Protein AF-A0A1M6M2P7-F1 (afdb_monomer)

Secondary structure (DSSP, 8-state):
-PPPTTTTSTTTTTS-TT-GGGG-TTT-S---PPPEEEETTEEEEPPP--TT-EEE-GGG-EEEEETTTEEEETTPPPGGGS----------SSSHHHHHHHHHHHHHH-SPPPTHIIIIIIHHHHHIIIIIGGGS-HHHHHHHHHHHHHHHHHHHHHHHH-GGGGG-HHHHHHHHHHTHHHHHHGGGGGGGS-HHHHHHHHTSS-GGGS-SHHHHHHHHHHHHHHHHHHHHHHHHHHHHSS----

Solvent-accessible surface area (backbone atoms only — not comparable to full-atom values): 13952 Å² total; per-residue (Å²): 138,79,76,49,91,64,41,82,40,87,92,34,73,91,58,59,50,82,49,65,47,81,80,34,79,83,80,50,57,69,81,54,38,59,42,34,30,70,58,90,95,43,54,42,70,53,78,90,70,60,68,72,41,71,51,70,28,53,98,72,43,49,29,27,27,41,92,85,47,36,40,35,42,62,90,38,48,62,48,92,76,58,87,64,68,67,75,93,72,79,62,74,42,54,39,61,53,27,52,50,54,41,51,50,39,32,75,72,61,38,22,69,45,40,43,46,29,48,71,41,53,21,47,49,42,47,43,42,62,74,68,41,41,81,74,33,50,75,66,35,37,52,41,51,53,51,29,38,25,37,43,39,47,48,49,53,49,50,34,63,77,42,32,57,40,55,54,35,49,69,58,32,44,50,53,56,58,62,40,48,59,59,29,44,48,49,94,51,43,61,75,73,44,52,75,66,32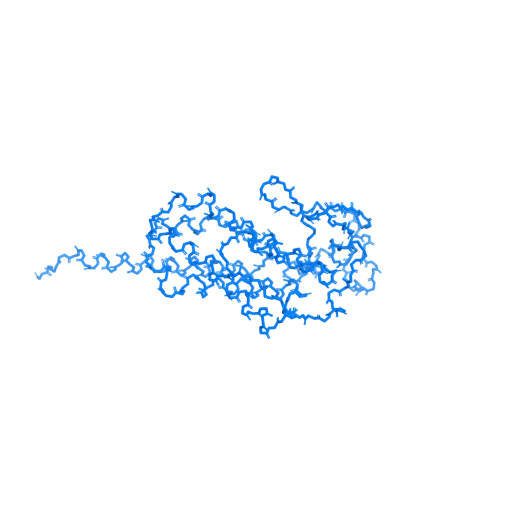,52,50,54,59,70,66,64,63,65,70,78,75,34,84,40,76,64,45,41,50,51,54,51,46,53,53,49,55,54,51,58,45,55,53,53,50,53,52,53,51,57,56,69,71,49,76,87,81,128

Nearest PDB structures (foldseek):
  3qeq-assembly1_D  TM=3.281E-01  e=9.586E+00  Homo sapiens
  2ot4-assembly1_A  TM=2.607E-01  e=9.090E+00  Thioalkalivibrio nitratireducens

Radius of gyration: 21.55 Å; Cα contacts (8 Å, |Δi|>4): 301; chains: 1; bounding box: 55×41×71 Å

Mean predicted aligned error: 11.35 Å

Structure (mmCIF, N/CA/C/O backbone):
data_AF-A0A1M6M2P7-F1
#
_entry.id   AF-A0A1M6M2P7-F1
#
loop_
_atom_site.group_PDB
_atom_site.id
_atom_site.type_symbol
_atom_site.label_atom_id
_atom_site.label_alt_id
_atom_site.label_comp_id
_atom_site.label_asym_id
_atom_site.label_entity_id
_atom_site.label_seq_id
_atom_site.pdbx_PDB_ins_code
_atom_site.Cartn_x
_atom_site.Cartn_y
_atom_site.Cartn_z
_atom_site.occupancy
_atom_site.B_iso_or_equiv
_atom_site.auth_seq_id
_atom_site.auth_comp_id
_atom_site.auth_asym_id
_atom_site.auth_atom_id
_atom_site.pdbx_PDB_model_num
ATOM 1 N N . MET A 1 1 ? 34.694 -13.040 4.508 1.00 40.41 1 MET A N 1
ATOM 2 C CA . MET A 1 1 ? 34.422 -11.681 4.002 1.00 40.41 1 MET A CA 1
ATOM 3 C C . MET A 1 1 ? 35.115 -11.581 2.659 1.00 40.41 1 MET A C 1
ATOM 5 O O . MET A 1 1 ? 36.339 -11.586 2.633 1.00 40.41 1 MET A O 1
ATOM 9 N N . SER A 1 2 ? 34.355 -11.673 1.571 1.00 37.56 2 SER A N 1
ATOM 10 C CA . SER A 1 2 ? 34.850 -11.523 0.198 1.00 37.56 2 SER A CA 1
ATOM 11 C C . SER A 1 2 ? 34.680 -10.074 -0.257 1.00 37.56 2 SER A C 1
ATOM 13 O O . SER A 1 2 ? 33.867 -9.346 0.308 1.00 37.56 2 SER A O 1
ATOM 15 N N . VAL A 1 3 ? 35.477 -9.667 -1.243 1.00 36.06 3 VAL A N 1
ATOM 16 C CA . VAL A 1 3 ? 35.350 -8.374 -1.929 1.00 36.06 3 VAL A CA 1
ATOM 17 C C . VAL A 1 3 ? 34.030 -8.343 -2.701 1.00 36.06 3 VAL A C 1
ATOM 19 O O . VAL A 1 3 ? 33.666 -9.361 -3.292 1.00 36.06 3 VAL A O 1
ATOM 22 N N . ASP A 1 4 ? 33.325 -7.209 -2.669 1.00 43.34 4 ASP A N 1
ATOM 23 C CA . ASP A 1 4 ? 32.124 -6.986 -3.478 1.00 43.34 4 ASP A CA 1
ATOM 24 C C . ASP A 1 4 ? 32.507 -6.973 -4.974 1.00 43.34 4 ASP A C 1
ATOM 26 O O . ASP A 1 4 ? 33.277 -6.101 -5.390 1.00 43.34 4 ASP A O 1
ATOM 30 N N . PRO A 1 5 ? 32.020 -7.926 -5.793 1.00 43.03 5 PRO A N 1
ATOM 31 C CA . PRO A 1 5 ? 32.328 -7.978 -7.221 1.00 43.03 5 PRO A CA 1
ATOM 32 C C . PRO A 1 5 ? 31.788 -6.772 -8.013 1.00 43.03 5 PRO A C 1
ATOM 34 O O . PRO A 1 5 ? 32.169 -6.604 -9.169 1.00 43.03 5 PRO A O 1
ATOM 37 N N . LEU A 1 6 ? 30.946 -5.921 -7.411 1.00 44.81 6 LEU A N 1
ATOM 38 C CA . LEU A 1 6 ? 30.417 -4.693 -8.013 1.00 44.81 6 LEU A CA 1
ATOM 39 C C . LEU A 1 6 ? 31.223 -3.429 -7.665 1.00 44.81 6 LEU A C 1
ATOM 41 O O . LEU A 1 6 ? 30.862 -2.342 -8.114 1.00 44.81 6 LEU A O 1
ATOM 45 N N . ALA A 1 7 ? 32.333 -3.546 -6.927 1.00 47.59 7 ALA A N 1
ATOM 46 C CA . ALA A 1 7 ? 33.142 -2.399 -6.499 1.00 47.59 7 ALA A CA 1
ATOM 47 C C . ALA A 1 7 ? 33.754 -1.572 -7.652 1.00 47.59 7 ALA A C 1
ATOM 49 O O . ALA A 1 7 ? 34.109 -0.409 -7.457 1.00 47.59 7 ALA A O 1
ATOM 50 N N . ASP A 1 8 ? 33.856 -2.152 -8.852 1.00 45.47 8 ASP A N 1
ATOM 51 C CA . ASP A 1 8 ? 34.526 -1.540 -10.005 1.00 45.47 8 ASP A CA 1
ATOM 52 C C . ASP A 1 8 ? 33.556 -0.913 -11.031 1.00 45.47 8 ASP A C 1
ATOM 54 O O . ASP A 1 8 ? 33.982 -0.452 -12.094 1.00 45.47 8 ASP A O 1
ATOM 58 N N . ILE A 1 9 ? 32.245 -0.862 -10.752 1.00 46.97 9 ILE A N 1
ATOM 59 C CA . ILE A 1 9 ? 31.281 -0.274 -11.697 1.00 46.97 9 ILE A CA 1
ATOM 60 C C . ILE A 1 9 ? 31.373 1.266 -11.711 1.00 46.97 9 ILE A C 1
ATOM 62 O O . ILE A 1 9 ? 31.632 1.881 -10.675 1.00 46.97 9 ILE A O 1
ATOM 66 N N . PRO A 1 10 ? 31.088 1.947 -12.843 1.00 47.25 10 PRO A N 1
ATOM 67 C CA . PRO A 1 10 ? 31.265 3.401 -12.975 1.00 47.25 10 PRO A CA 1
ATOM 68 C C . PRO A 1 10 ? 30.522 4.251 -11.934 1.00 47.25 10 PRO A C 1
ATOM 70 O O . PRO A 1 10 ? 30.948 5.361 -11.625 1.00 47.25 10 PRO A O 1
ATOM 73 N N . LYS A 1 11 ? 29.422 3.728 -11.373 1.00 47.03 11 LYS A N 1
ATOM 74 C CA . LYS A 1 11 ? 28.641 4.376 -10.308 1.00 47.03 11 LYS A CA 1
ATOM 75 C C . LYS A 1 11 ? 29.242 4.211 -8.901 1.00 47.03 11 LYS A C 1
ATOM 77 O O . LYS A 1 11 ? 28.770 4.870 -7.982 1.00 47.03 11 LYS A O 1
ATOM 82 N N . GLN A 1 12 ? 30.265 3.370 -8.729 1.00 45.91 12 GLN A N 1
ATOM 83 C CA . GLN A 1 12 ? 30.944 3.105 -7.454 1.00 45.91 12 GLN A CA 1
ATOM 84 C C . GLN A 1 12 ? 32.389 3.628 -7.384 1.00 45.91 12 GLN A C 1
ATOM 86 O O . GLN A 1 12 ? 33.043 3.502 -6.347 1.00 45.91 12 GLN A O 1
ATOM 91 N N . ILE A 1 13 ? 32.876 4.296 -8.435 1.00 48.84 13 ILE A N 1
ATOM 92 C CA . ILE A 1 13 ? 34.205 4.918 -8.443 1.00 48.84 13 ILE A CA 1
ATOM 93 C C . ILE A 1 13 ? 34.305 5.933 -7.289 1.00 48.84 13 ILE A C 1
ATOM 95 O O . ILE A 1 13 ? 33.641 6.968 -7.297 1.00 48.84 13 ILE A O 1
ATOM 99 N N . GLY A 1 14 ? 35.151 5.632 -6.298 1.00 52.09 14 GLY A N 1
ATOM 100 C CA . GLY A 1 14 ? 35.369 6.460 -5.102 1.00 52.09 14 GLY A CA 1
ATOM 101 C C . GLY A 1 14 ? 34.850 5.867 -3.785 1.00 52.09 14 GLY A C 1
ATOM 102 O O . GLY A 1 14 ? 35.106 6.447 -2.730 1.00 52.09 14 GLY A O 1
ATOM 103 N N . TYR A 1 15 ? 34.179 4.712 -3.819 1.00 51.44 15 TYR A N 1
ATOM 104 C CA . TYR A 1 15 ? 33.726 3.985 -2.630 1.00 51.44 15 TYR A CA 1
ATOM 105 C C . TYR A 1 15 ? 34.621 2.774 -2.331 1.00 51.44 15 TYR A C 1
ATOM 107 O O . TYR A 1 15 ? 35.340 2.274 -3.192 1.00 51.44 15 TYR A O 1
ATOM 115 N N . SER A 1 16 ? 34.650 2.335 -1.068 1.00 49.44 16 SER A N 1
ATOM 116 C CA . SER A 1 16 ? 35.486 1.196 -0.673 1.00 49.44 16 SER A CA 1
ATOM 117 C C . SER A 1 16 ? 34.861 -0.115 -1.171 1.00 49.44 16 SER A C 1
ATOM 119 O O . SER A 1 16 ? 33.660 -0.296 -0.975 1.00 49.44 16 SER A O 1
ATOM 121 N N . PRO A 1 17 ? 35.651 -1.085 -1.667 1.00 45.00 17 PRO A N 1
ATOM 122 C CA . PRO A 1 17 ? 35.172 -2.434 -2.010 1.00 45.00 17 PRO A CA 1
ATOM 123 C C . PRO A 1 17 ? 34.644 -3.244 -0.808 1.00 45.00 17 PRO A C 1
ATOM 125 O O . PRO A 1 17 ? 34.182 -4.372 -0.961 1.00 45.00 17 PRO A O 1
ATOM 128 N N . TYR A 1 18 ? 34.742 -2.678 0.399 1.00 42.62 18 TYR A N 1
ATOM 129 C CA . TYR A 1 18 ? 34.182 -3.207 1.641 1.00 42.62 18 TYR A CA 1
ATOM 130 C C . TYR A 1 18 ? 33.078 -2.306 2.222 1.00 42.62 18 TYR A C 1
ATOM 132 O O . TYR A 1 18 ? 32.645 -2.519 3.355 1.00 42.62 18 TYR A O 1
ATOM 140 N N . SER A 1 19 ? 32.644 -1.269 1.494 1.00 43.28 19 SER A N 1
ATOM 141 C CA . SER A 1 19 ? 31.562 -0.391 1.940 1.00 43.28 19 SER A CA 1
ATOM 142 C C . SER A 1 19 ? 30.205 -1.003 1.609 1.00 43.28 19 SER A C 1
ATOM 144 O O . SER A 1 19 ? 29.816 -1.099 0.454 1.00 43.28 19 SER A O 1
ATOM 146 N N . ALA A 1 20 ? 29.457 -1.386 2.641 1.00 41.72 20 ALA A N 1
ATOM 147 C CA . ALA A 1 20 ? 28.042 -1.688 2.484 1.00 41.72 20 ALA A CA 1
ATOM 148 C C . ALA A 1 20 ? 27.268 -0.369 2.315 1.00 41.72 20 ALA A C 1
ATOM 150 O O . ALA A 1 20 ? 27.458 0.570 3.097 1.00 41.72 20 ALA A O 1
ATOM 151 N N . PHE A 1 21 ? 26.399 -0.292 1.303 1.00 43.84 21 PHE A N 1
ATOM 152 C CA . PHE A 1 21 ? 25.466 0.827 1.091 1.00 43.84 21 PHE A CA 1
ATOM 153 C C . PHE A 1 21 ? 26.133 2.216 1.038 1.00 43.84 21 PHE A C 1
ATOM 155 O O . PHE A 1 21 ? 25.569 3.191 1.540 1.00 43.84 21 PHE A O 1
ATOM 162 N N . ALA A 1 22 ? 27.367 2.312 0.521 1.00 44.97 22 ALA A N 1
ATOM 163 C CA . ALA A 1 22 ? 28.145 3.558 0.481 1.00 44.97 22 ALA A CA 1
ATOM 164 C C . ALA A 1 22 ? 28.216 4.296 1.844 1.00 44.97 22 ALA A C 1
ATOM 166 O O . ALA A 1 22 ? 28.210 5.527 1.902 1.00 44.97 22 ALA A O 1
ATOM 167 N N . ASN A 1 23 ? 28.262 3.546 2.956 1.00 37.50 23 ASN A N 1
ATOM 168 C CA . ASN A 1 23 ? 28.226 4.051 4.339 1.00 37.50 23 ASN A CA 1
ATOM 169 C C . ASN A 1 23 ? 26.961 4.854 4.717 1.00 37.50 23 ASN A C 1
ATOM 171 O O . ASN A 1 23 ? 26.955 5.540 5.742 1.00 37.50 23 ASN A O 1
ATOM 175 N N . ASN A 1 24 ? 25.877 4.764 3.941 1.00 39.06 24 ASN A N 1
ATOM 176 C CA . ASN A 1 24 ? 24.592 5.382 4.264 1.00 39.06 24 ASN A CA 1
ATOM 177 C C . ASN A 1 24 ? 23.426 4.395 4.050 1.00 39.06 24 ASN A C 1
ATOM 179 O O . ASN A 1 24 ? 22.674 4.513 3.078 1.00 39.06 24 ASN A O 1
ATOM 183 N N . PRO A 1 25 ? 23.209 3.469 5.003 1.00 38.38 25 PRO A N 1
ATOM 184 C CA . PRO A 1 25 ? 22.121 2.486 4.965 1.00 38.38 25 PRO A CA 1
ATOM 185 C C . PRO A 1 25 ? 20.732 3.109 5.220 1.00 38.38 25 PRO A C 1
ATOM 187 O O . PRO A 1 25 ? 19.791 2.403 5.559 1.00 38.38 25 PRO A O 1
ATOM 190 N N . ILE A 1 26 ? 20.611 4.440 5.139 1.00 36.44 26 ILE A N 1
ATOM 191 C CA . ILE A 1 26 ? 19.391 5.214 5.400 1.00 36.44 26 ILE A CA 1
ATOM 192 C C . ILE A 1 26 ? 18.864 5.866 4.109 1.00 36.44 26 ILE A C 1
ATOM 194 O O . ILE A 1 26 ? 17.654 6.033 3.982 1.00 36.44 26 ILE A O 1
ATOM 198 N N . MET A 1 27 ? 19.742 6.222 3.157 1.00 31.22 27 MET A N 1
ATOM 199 C CA . MET A 1 27 ? 19.353 6.752 1.834 1.00 31.22 27 MET A CA 1
ATOM 200 C C . MET A 1 27 ? 19.641 5.806 0.666 1.00 31.22 27 MET A C 1
ATOM 202 O O . MET A 1 27 ? 19.006 5.946 -0.370 1.00 31.22 27 MET A O 1
ATOM 206 N N . TYR A 1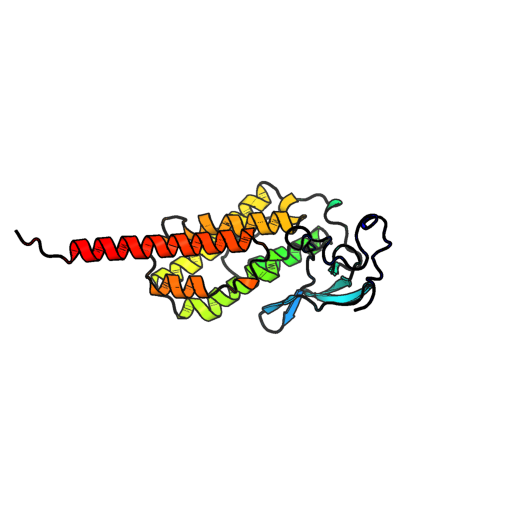 28 ? 20.573 4.862 0.824 1.00 36.44 28 TYR A N 1
ATOM 207 C CA . TYR A 1 28 ? 20.905 3.860 -0.196 1.00 36.44 28 TYR A CA 1
ATOM 208 C C . TYR A 1 28 ? 20.428 2.460 0.202 1.00 36.44 28 TYR A C 1
ATOM 210 O O . TYR A 1 28 ? 21.046 1.460 -0.160 1.00 36.44 28 TYR A O 1
ATOM 218 N N . VAL A 1 29 ? 19.332 2.386 0.965 1.00 38.41 29 VAL A N 1
ATOM 219 C CA . VAL A 1 29 ? 18.448 1.224 0.843 1.00 38.41 29 VAL A CA 1
ATOM 220 C C . VAL A 1 29 ? 17.867 1.367 -0.553 1.00 38.41 29 VAL A C 1
ATOM 222 O O . VAL A 1 29 ? 17.074 2.275 -0.794 1.00 38.41 29 VAL A O 1
ATOM 225 N N . ASP A 1 30 ? 18.417 0.587 -1.476 1.00 37.72 30 ASP A N 1
ATOM 226 C CA . ASP A 1 30 ? 17.947 0.440 -2.849 1.00 37.72 30 ASP A CA 1
ATOM 227 C C . ASP A 1 30 ? 16.406 0.506 -2.876 1.00 37.72 30 ASP A C 1
ATOM 229 O O . ASP A 1 30 ? 15.779 -0.172 -2.059 1.00 37.72 30 ASP A O 1
ATOM 233 N N . PRO A 1 31 ? 15.771 1.349 -3.715 1.00 41.62 31 PRO A N 1
ATOM 234 C CA . PRO A 1 31 ? 14.343 1.268 -3.999 1.00 41.62 31 PRO A CA 1
ATOM 235 C C . PRO A 1 31 ? 14.085 -0.027 -4.783 1.00 41.62 31 PRO A C 1
ATOM 237 O O . PRO A 1 31 ? 13.758 -0.009 -5.977 1.00 41.62 31 PRO A O 1
ATOM 240 N N . ASP A 1 32 ? 14.264 -1.159 -4.107 1.00 52.12 32 ASP A N 1
ATOM 241 C CA . ASP A 1 32 ? 14.188 -2.511 -4.628 1.00 52.12 32 ASP A CA 1
ATOM 242 C C . ASP A 1 32 ? 12.726 -2.865 -4.838 1.00 52.12 32 ASP A C 1
ATOM 244 O O . ASP A 1 32 ? 12.203 -3.759 -4.191 1.00 52.12 32 ASP A O 1
ATOM 248 N N . GLY A 1 33 ? 12.035 -2.141 -5.719 1.00 59.31 33 GLY A N 1
ATOM 249 C CA . GLY A 1 33 ? 10.686 -2.513 -6.097 1.00 59.31 33 GLY A CA 1
ATOM 250 C C . GLY A 1 33 ? 10.646 -3.999 -6.441 1.00 59.31 33 GLY A C 1
ATOM 251 O O . GLY A 1 33 ? 11.495 -4.540 -7.165 1.00 59.31 33 GLY A O 1
ATOM 252 N N . ARG A 1 34 ? 9.693 -4.667 -5.818 1.00 79.62 34 ARG A N 1
ATOM 253 C CA . ARG A 1 34 ? 9.720 -6.102 -5.617 1.00 79.62 34 ARG A CA 1
ATOM 254 C C . ARG A 1 34 ? 8.820 -6.758 -6.638 1.00 79.62 34 ARG A C 1
ATOM 256 O O . ARG A 1 34 ? 7.718 -6.300 -6.936 1.00 79.62 34 ARG A O 1
ATOM 263 N N . CYS A 1 35 ? 9.273 -7.903 -7.118 1.00 88.31 35 CYS A N 1
ATOM 264 C CA . CYS A 1 35 ? 8.345 -8.920 -7.568 1.00 88.31 35 CYS A CA 1
ATOM 265 C C . CYS A 1 35 ? 7.562 -9.392 -6.336 1.00 88.31 35 CYS A C 1
ATOM 267 O O . CYS A 1 35 ? 8.141 -9.559 -5.261 1.00 88.31 35 CYS A O 1
ATOM 269 N N . PHE A 1 36 ? 6.259 -9.600 -6.482 1.00 91.56 36 PHE A N 1
ATOM 270 C CA . PHE A 1 36 ? 5.425 -10.233 -5.463 1.00 91.56 36 PHE A CA 1
ATOM 271 C C . PHE A 1 36 ? 4.925 -11.564 -5.995 1.00 91.56 36 PHE A C 1
ATOM 273 O O . PHE A 1 36 ? 4.716 -11.691 -7.190 1.00 91.56 36 PHE A O 1
ATOM 280 N N . GLN A 1 37 ? 4.693 -12.535 -5.123 1.00 92.44 37 GLN A N 1
ATOM 281 C CA . GLN A 1 37 ? 4.087 -13.824 -5.444 1.00 92.44 37 GLN A CA 1
ATOM 282 C C . GLN A 1 37 ? 2.938 -14.101 -4.477 1.00 92.44 37 GLN A C 1
ATOM 284 O O . GLN A 1 37 ? 2.983 -13.699 -3.312 1.00 92.44 37 GLN A O 1
ATOM 289 N N . LYS A 1 38 ? 1.894 -14.777 -4.961 1.00 92.06 38 LYS A N 1
ATOM 290 C CA . LYS A 1 38 ? 0.736 -15.129 -4.135 1.00 92.06 38 LYS A CA 1
ATOM 291 C C . LYS A 1 38 ? 1.021 -16.415 -3.363 1.00 92.06 38 LYS A C 1
ATOM 293 O O . LYS A 1 38 ? 1.268 -17.456 -3.968 1.00 92.06 38 LYS A O 1
ATOM 298 N N . VAL A 1 39 ? 0.956 -16.350 -2.037 1.00 87.31 39 VAL A N 1
ATOM 299 C CA . VAL A 1 39 ? 1.120 -17.493 -1.131 1.00 87.31 39 VAL A CA 1
ATOM 300 C C . VAL A 1 39 ? -0.116 -17.565 -0.239 1.00 87.31 39 VAL A C 1
ATOM 302 O O . VAL A 1 39 ? -0.281 -16.786 0.695 1.00 87.31 39 VAL A O 1
ATOM 305 N N . GLY A 1 40 ? -1.022 -18.493 -0.555 1.00 86.12 40 GLY A N 1
ATOM 306 C CA . GLY A 1 40 ? -2.337 -18.544 0.086 1.00 86.12 40 GLY A CA 1
ATOM 307 C C . GLY A 1 40 ? -3.180 -17.312 -0.261 1.00 86.12 40 GLY A C 1
ATOM 308 O O . GLY A 1 40 ? -3.426 -17.042 -1.437 1.00 86.12 40 GLY A O 1
ATOM 309 N N . GLU A 1 41 ? -3.624 -16.580 0.762 1.00 80.69 41 GLU A N 1
ATOM 310 C CA . GLU A 1 41 ? -4.392 -15.331 0.618 1.00 80.69 41 GLU A CA 1
ATOM 311 C C . GLU A 1 41 ? -3.509 -14.070 0.626 1.00 80.69 41 GLU A C 1
ATOM 313 O O . GLU A 1 41 ? -4.013 -12.966 0.431 1.00 80.69 41 GLU A O 1
ATOM 318 N N . GLU A 1 42 ? -2.197 -14.211 0.824 1.00 84.56 42 GLU A N 1
ATOM 319 C CA . GLU A 1 42 ? -1.268 -13.087 0.939 1.00 84.56 42 GLU A CA 1
ATOM 320 C C . GLU A 1 42 ? -0.357 -12.956 -0.283 1.00 84.56 42 GLU A C 1
ATOM 322 O O . GLU A 1 42 ? -0.094 -13.921 -1.007 1.00 84.56 42 GLU A O 1
ATOM 327 N N . TYR A 1 43 ? 0.168 -11.747 -0.483 1.00 90.88 43 TYR A N 1
ATOM 328 C CA . TYR A 1 43 ? 1.268 -11.495 -1.405 1.00 90.88 43 TYR A CA 1
ATOM 329 C C . TYR A 1 43 ? 2.542 -11.272 -0.609 1.00 90.88 43 TYR A C 1
ATOM 331 O O . TYR A 1 43 ? 2.609 -10.385 0.243 1.00 90.88 43 TYR A O 1
ATOM 339 N N . VAL A 1 44 ? 3.561 -12.061 -0.919 1.00 88.06 44 VAL A N 1
ATOM 340 C CA . VAL A 1 44 ? 4.892 -11.928 -0.330 1.00 88.06 44 VAL A CA 1
ATOM 341 C C . VAL A 1 44 ? 5.881 -11.519 -1.414 1.00 88.06 44 VAL A C 1
ATOM 343 O O . VAL A 1 44 ? 5.691 -11.891 -2.574 1.00 88.06 44 VAL A O 1
ATOM 346 N N . PRO A 1 45 ? 6.934 -10.758 -1.084 1.00 88.44 45 PRO A N 1
ATOM 347 C CA . PRO A 1 45 ? 8.020 -10.521 -2.020 1.00 88.44 45 PRO A CA 1
ATOM 348 C C . PRO A 1 45 ? 8.595 -11.824 -2.582 1.00 88.44 45 PRO A C 1
ATOM 350 O O . PRO A 1 45 ? 8.696 -12.826 -1.872 1.00 88.44 45 PRO A O 1
ATOM 353 N N . CYS A 1 46 ? 8.990 -11.799 -3.849 1.00 86.69 46 CYS A N 1
ATOM 354 C CA . CYS A 1 46 ? 9.799 -12.846 -4.455 1.00 86.69 46 CYS A CA 1
ATOM 355 C C . CYS A 1 46 ? 11.174 -12.881 -3.775 1.00 86.69 46 CYS A C 1
ATOM 357 O O . CYS A 1 46 ? 11.679 -11.852 -3.311 1.00 86.69 46 CYS A O 1
ATOM 359 N N . ASP A 1 47 ? 11.771 -14.069 -3.710 1.00 84.62 47 ASP A N 1
ATOM 360 C CA . ASP A 1 47 ? 13.057 -14.260 -3.047 1.00 84.62 47 ASP A CA 1
ATOM 361 C C . ASP A 1 47 ? 14.166 -13.441 -3.719 1.00 84.62 47 ASP A C 1
ATOM 363 O O . ASP A 1 47 ? 14.106 -13.094 -4.903 1.00 84.62 47 ASP A O 1
ATOM 367 N N . GLN A 1 48 ? 15.203 -13.128 -2.944 1.00 81.25 48 GLN A N 1
ATOM 368 C CA . GLN A 1 48 ? 16.436 -12.585 -3.502 1.00 81.25 48 GLN A CA 1
ATOM 369 C C . GLN A 1 48 ? 17.059 -13.631 -4.429 1.00 81.25 48 GLN A C 1
ATOM 371 O O . GLN A 1 48 ? 17.095 -14.817 -4.100 1.00 81.25 48 GLN A O 1
ATOM 376 N N . ALA A 1 49 ? 17.554 -13.186 -5.577 1.00 83.12 49 ALA A N 1
ATOM 377 C CA . ALA A 1 49 ? 18.136 -14.057 -6.582 1.00 83.12 49 ALA A CA 1
ATOM 378 C C . ALA A 1 49 ? 19.362 -13.400 -7.217 1.00 83.12 49 ALA A C 1
ATOM 380 O O . ALA A 1 49 ? 19.559 -12.188 -7.108 1.00 83.12 49 ALA A O 1
ATOM 381 N N . ASP A 1 50 ? 20.176 -14.203 -7.897 1.00 86.88 50 ASP A N 1
ATOM 382 C CA . ASP A 1 50 ? 21.291 -13.685 -8.681 1.00 86.88 50 ASP A CA 1
ATOM 383 C C . ASP A 1 50 ? 20.765 -12.868 -9.868 1.00 86.88 50 ASP A C 1
ATOM 385 O O . ASP A 1 50 ? 19.710 -13.168 -10.436 1.00 86.88 50 ASP A O 1
ATOM 389 N N . VAL A 1 51 ? 21.517 -11.849 -10.275 1.00 87.00 51 VAL A N 1
ATOM 390 C CA . VAL A 1 51 ? 21.219 -11.039 -11.464 1.00 87.00 51 VAL A CA 1
ATOM 391 C C . VAL A 1 51 ? 20.995 -11.938 -12.683 1.00 87.00 51 VAL A C 1
ATOM 393 O O . VAL A 1 51 ? 21.751 -12.874 -12.934 1.00 87.00 51 VAL A O 1
ATOM 396 N N . GLY A 1 52 ? 19.953 -11.639 -13.456 1.00 87.38 52 GLY A N 1
ATOM 397 C CA . GLY A 1 52 ? 19.537 -12.419 -14.621 1.00 87.38 52 GLY A CA 1
ATOM 398 C C . GLY A 1 52 ? 18.632 -13.606 -14.288 1.00 87.38 52 GLY A C 1
ATOM 399 O O . GLY A 1 52 ? 18.057 -14.190 -15.205 1.00 87.38 52 GLY A O 1
ATOM 400 N N . SER A 1 53 ? 18.448 -13.939 -13.005 1.00 92.06 53 SER A N 1
ATOM 401 C CA . SER A 1 53 ? 17.448 -14.926 -12.589 1.00 92.06 53 SER A CA 1
ATOM 402 C C . SER A 1 53 ? 16.049 -14.466 -12.975 1.00 92.06 53 SER A C 1
ATOM 404 O O . SER A 1 53 ? 15.731 -13.278 -12.886 1.00 92.06 53 SER A O 1
ATOM 406 N N . THR A 1 54 ? 15.204 -15.416 -13.366 1.00 94.44 54 THR A N 1
ATOM 407 C CA . THR A 1 54 ? 13.806 -15.169 -13.722 1.00 94.44 54 THR A CA 1
ATOM 408 C C . THR A 1 54 ? 12.855 -15.853 -12.755 1.00 94.44 54 THR A C 1
ATOM 410 O O . THR A 1 54 ? 13.146 -16.947 -12.272 1.00 94.44 54 THR A O 1
ATOM 413 N N . THR A 1 55 ? 11.697 -15.249 -12.520 1.00 93.94 55 THR A N 1
ATOM 414 C CA . THR A 1 55 ? 10.602 -15.854 -11.755 1.00 93.94 55 THR A CA 1
ATOM 415 C C . THR A 1 55 ? 9.254 -15.412 -12.314 1.00 93.94 55 THR A C 1
ATOM 417 O O . THR A 1 55 ? 9.182 -14.420 -13.036 1.00 93.94 55 THR A O 1
ATOM 420 N N . THR A 1 56 ? 8.186 -16.118 -11.957 1.00 94.75 56 THR A N 1
ATOM 421 C CA . THR A 1 56 ? 6.814 -15.709 -12.266 1.00 94.75 56 THR A CA 1
ATOM 422 C C . THR A 1 56 ? 6.189 -15.118 -11.007 1.00 94.75 56 THR A C 1
ATOM 424 O O . THR A 1 56 ? 6.075 -15.787 -9.980 1.00 94.75 56 THR A O 1
ATOM 427 N N . GLY A 1 57 ? 5.816 -13.845 -11.083 1.00 91.81 57 GLY A N 1
ATOM 428 C CA . GLY A 1 57 ? 5.223 -13.095 -9.985 1.00 91.81 57 GLY A CA 1
ATOM 429 C C . GLY A 1 57 ? 3.696 -13.164 -9.956 1.00 91.81 57 GLY A C 1
ATOM 430 O O . GLY A 1 57 ? 3.043 -14.008 -10.577 1.00 91.81 57 GLY A O 1
ATOM 431 N N . ALA A 1 58 ? 3.112 -12.234 -9.210 1.00 92.19 58 ALA A N 1
ATOM 432 C CA . ALA A 1 58 ? 1.686 -12.035 -9.073 1.00 92.19 58 ALA A CA 1
ATOM 433 C C . ALA A 1 58 ? 1.067 -11.800 -10.452 1.00 92.19 58 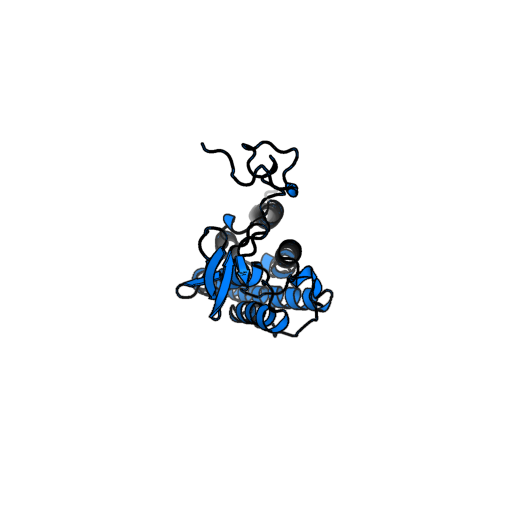ALA A C 1
ATOM 435 O O . ALA A 1 58 ? 1.688 -11.215 -11.340 1.00 92.19 58 ALA A O 1
ATOM 436 N N . PHE A 1 59 ? -0.160 -12.291 -10.622 1.00 93.12 59 PHE A N 1
ATOM 437 C CA . PHE A 1 59 ? -0.907 -12.212 -11.882 1.00 93.12 59 PHE A CA 1
ATOM 438 C C . PHE A 1 59 ? -0.231 -12.914 -13.077 1.00 93.12 59 PHE A C 1
ATOM 440 O O . PHE A 1 59 ? -0.687 -12.779 -14.205 1.00 93.12 59 PHE A O 1
ATOM 447 N N . GLY A 1 60 ? 0.800 -13.736 -12.836 1.00 91.81 60 GLY A N 1
ATOM 448 C CA . GLY A 1 60 ? 1.436 -14.554 -13.870 1.00 91.81 60 GLY A CA 1
ATOM 449 C C . GLY A 1 60 ? 2.435 -13.804 -14.750 1.00 91.81 60 GLY A C 1
ATOM 450 O O . GLY A 1 60 ? 2.830 -14.335 -15.783 1.00 91.81 60 GLY A O 1
ATOM 451 N N . HIS A 1 61 ? 2.845 -12.593 -14.367 1.00 92.56 61 HIS A N 1
ATOM 452 C CA . HIS A 1 61 ? 3.877 -11.857 -15.095 1.00 92.56 61 HIS A CA 1
ATOM 453 C C . HIS A 1 61 ? 5.267 -12.413 -14.797 1.00 92.56 61 HIS A C 1
ATOM 455 O O . HIS A 1 61 ? 5.566 -12.763 -13.655 1.00 92.56 61 HIS A O 1
ATOM 461 N N . ASP A 1 62 ? 6.128 -12.439 -15.809 1.00 94.75 62 ASP A N 1
ATOM 462 C CA . ASP A 1 62 ? 7.524 -12.830 -15.653 1.00 94.75 62 ASP A CA 1
ATOM 463 C C . ASP A 1 62 ? 8.371 -11.643 -15.189 1.00 94.75 62 ASP A C 1
ATOM 465 O O . ASP A 1 62 ? 8.178 -10.503 -15.619 1.00 94.75 62 ASP A O 1
ATOM 469 N N . TRP A 1 63 ? 9.316 -11.924 -14.299 1.00 93.75 63 TRP A N 1
ATOM 470 C CA . TRP A 1 63 ? 10.229 -10.955 -13.714 1.00 93.75 63 TRP A CA 1
ATOM 471 C C . TRP A 1 63 ? 11.670 -11.413 -13.884 1.00 93.75 63 TRP A C 1
ATOM 473 O O . TRP A 1 63 ? 11.965 -12.604 -13.815 1.00 93.75 63 TRP A O 1
ATOM 483 N N . THR A 1 64 ? 12.583 -10.461 -14.049 1.00 92.38 64 THR A N 1
ATOM 484 C CA . THR A 1 64 ? 14.028 -10.684 -14.121 1.00 92.38 64 THR A CA 1
ATOM 485 C C . THR A 1 64 ? 14.742 -9.823 -13.087 1.00 92.38 64 THR A C 1
ATOM 487 O O . THR A 1 64 ? 14.487 -8.622 -12.978 1.00 92.38 64 THR A O 1
ATOM 490 N N . MET A 1 65 ? 15.643 -10.435 -12.321 1.00 87.50 65 MET A N 1
ATOM 491 C CA . MET A 1 65 ? 16.469 -9.732 -11.346 1.00 87.50 65 MET A CA 1
ATOM 492 C C . MET A 1 65 ? 17.517 -8.885 -12.077 1.00 87.50 65 MET A C 1
ATOM 494 O O . MET A 1 65 ? 18.323 -9.411 -12.845 1.00 87.50 65 MET A O 1
ATOM 498 N N . SER A 1 66 ? 17.503 -7.572 -11.857 1.00 82.75 66 SER A N 1
ATOM 499 C CA . SER A 1 66 ? 18.433 -6.619 -12.473 1.00 82.75 66 SER A CA 1
ATOM 500 C C . SER A 1 66 ? 19.542 -6.200 -11.506 1.00 82.75 66 SER A C 1
ATOM 502 O O . SER A 1 66 ? 19.343 -6.195 -10.294 1.00 82.75 66 SER A O 1
ATOM 504 N N . GLU A 1 67 ? 20.700 -5.805 -12.044 1.00 73.25 67 GLU A N 1
ATOM 505 C CA . GLU A 1 67 ? 21.853 -5.352 -11.242 1.00 73.25 67 GLU A CA 1
ATOM 506 C C . GLU A 1 67 ? 21.574 -4.076 -10.447 1.00 73.25 67 GLU A C 1
ATOM 508 O O . GLU A 1 67 ? 22.163 -3.867 -9.392 1.00 73.25 67 GLU A O 1
ATOM 513 N N . SER A 1 68 ? 20.728 -3.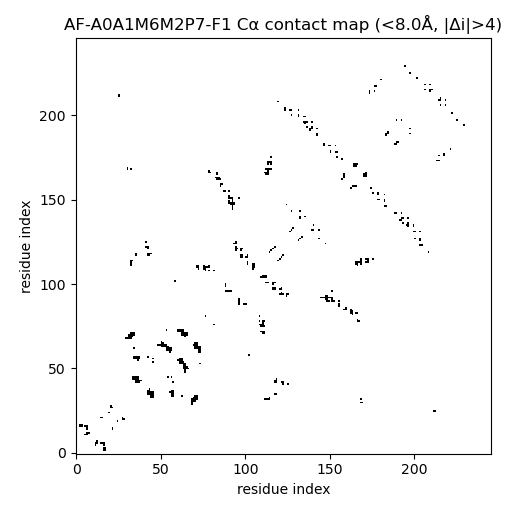190 -10.978 1.00 66.88 68 SER A N 1
ATOM 514 C CA . SER A 1 68 ? 20.629 -1.814 -10.491 1.00 66.88 68 SER A CA 1
ATOM 515 C C . SER A 1 68 ? 19.352 -1.488 -9.736 1.00 66.88 68 SER A C 1
ATOM 517 O O . SER A 1 68 ? 19.349 -0.495 -9.024 1.00 66.88 68 SER A O 1
ATOM 519 N N . ASN A 1 69 ? 18.276 -2.249 -9.950 1.00 67.94 69 ASN A N 1
ATOM 520 C CA . ASN A 1 69 ? 16.946 -1.894 -9.458 1.00 67.94 69 ASN A CA 1
ATOM 521 C C . ASN A 1 69 ? 16.185 -3.117 -8.913 1.00 67.94 69 ASN A C 1
ATOM 523 O O . ASN A 1 69 ? 14.958 -3.090 -8.886 1.00 67.94 69 ASN A O 1
ATOM 527 N N . GLY A 1 70 ? 16.852 -4.224 -8.568 1.00 82.88 70 GLY A N 1
ATOM 528 C CA . GLY A 1 70 ? 16.182 -5.455 -8.130 1.00 82.88 70 GLY A CA 1
ATOM 529 C C . GLY A 1 70 ? 15.289 -6.078 -9.212 1.00 82.88 70 GLY A C 1
ATOM 530 O O . GLY A 1 70 ? 15.616 -6.031 -10.402 1.00 82.88 70 GLY A O 1
ATOM 531 N N . TRP A 1 71 ? 14.158 -6.665 -8.817 1.00 86.44 71 TRP A N 1
ATOM 532 C CA . TRP A 1 71 ? 13.219 -7.318 -9.734 1.00 86.44 71 TRP A CA 1
ATOM 533 C C . TRP A 1 71 ? 12.537 -6.314 -10.678 1.00 86.44 71 TRP A C 1
ATOM 535 O O . TRP A 1 71 ? 11.962 -5.318 -10.241 1.00 86.44 71 TRP A O 1
ATOM 545 N N . GLN A 1 72 ? 12.565 -6.608 -11.978 1.00 89.19 72 GLN A N 1
ATOM 546 C CA . GLN A 1 72 ? 11.870 -5.868 -13.038 1.00 89.19 72 GLN A CA 1
ATOM 547 C C . GLN A 1 72 ? 10.989 -6.819 -13.844 1.00 89.19 72 GLN A C 1
ATOM 549 O O . GLN A 1 72 ? 11.304 -8.003 -13.920 1.00 89.19 72 GLN A O 1
ATOM 554 N N . LEU A 1 73 ? 9.926 -6.325 -14.480 1.00 91.81 73 LEU A N 1
ATOM 555 C CA . LEU A 1 73 ? 9.172 -7.136 -15.440 1.00 91.81 73 LEU A CA 1
ATOM 556 C C . LEU A 1 73 ? 10.089 -7.580 -16.586 1.00 91.81 73 LEU A C 1
ATOM 558 O O . LEU A 1 73 ? 10.855 -6.781 -17.133 1.00 91.81 73 LEU A O 1
ATOM 562 N N . THR A 1 74 ? 10.015 -8.851 -16.969 1.00 87.94 74 THR A N 1
ATOM 563 C CA . THR A 1 74 ? 10.756 -9.382 -18.113 1.00 87.94 74 THR A CA 1
ATOM 564 C C . THR A 1 74 ? 10.222 -8.728 -19.388 1.00 87.94 74 THR A C 1
ATOM 566 O O . THR A 1 74 ? 9.069 -8.925 -19.761 1.00 87.94 74 THR A O 1
ATOM 569 N N . ASN A 1 75 ? 11.070 -7.947 -20.066 1.00 85.81 75 ASN A N 1
ATOM 570 C CA . ASN A 1 75 ? 10.699 -7.045 -21.173 1.00 85.81 75 ASN A CA 1
ATOM 571 C C . ASN A 1 75 ? 9.826 -5.844 -20.761 1.00 85.81 75 ASN A C 1
ATOM 573 O O . ASN A 1 75 ? 9.129 -5.272 -21.602 1.00 85.81 75 ASN A O 1
ATOM 577 N N . GLY A 1 76 ? 9.856 -5.460 -19.485 1.00 83.38 76 GLY A N 1
ATOM 578 C CA . GLY A 1 76 ? 9.215 -4.243 -19.009 1.00 83.38 76 GLY A CA 1
ATOM 579 C C . GLY A 1 76 ? 9.888 -2.976 -19.540 1.00 83.38 76 GLY A C 1
ATOM 580 O O . GLY A 1 76 ? 11.088 -2.966 -19.825 1.00 83.38 76 GLY A O 1
ATOM 581 N N . ALA A 1 77 ? 9.118 -1.897 -19.658 1.00 82.25 77 ALA A N 1
ATOM 582 C CA . ALA A 1 77 ? 9.660 -0.565 -19.885 1.00 82.25 77 ALA A CA 1
ATOM 583 C C . ALA A 1 77 ? 10.232 0.017 -18.579 1.00 82.25 77 ALA A C 1
ATOM 585 O O . ALA A 1 77 ? 9.849 -0.367 -17.471 1.00 82.25 77 ALA A O 1
ATOM 586 N N . ASP A 1 78 ? 11.155 0.969 -18.710 1.00 81.25 78 ASP A N 1
ATOM 587 C CA . ASP A 1 78 ? 11.609 1.764 -17.571 1.00 81.25 78 ASP A CA 1
ATOM 588 C C . ASP A 1 78 ? 10.469 2.723 -17.162 1.00 81.25 78 ASP A C 1
ATOM 590 O O . ASP A 1 78 ? 9.970 3.452 -18.030 1.00 81.25 78 ASP A O 1
ATOM 594 N N . PRO A 1 79 ? 10.042 2.763 -15.882 1.00 82.00 79 PRO A N 1
ATOM 595 C CA . PRO A 1 79 ? 9.001 3.682 -15.416 1.00 82.00 79 PRO A CA 1
ATOM 596 C C . PRO A 1 79 ? 9.242 5.151 -15.788 1.00 82.00 79 PRO A C 1
ATOM 598 O O . PRO A 1 79 ? 8.291 5.888 -16.007 1.00 82.00 79 PRO A O 1
ATOM 601 N N . SER A 1 80 ? 10.497 5.585 -15.921 1.00 80.38 80 SER A N 1
ATOM 602 C CA . SER A 1 80 ? 10.840 6.958 -16.318 1.00 80.38 80 SER A CA 1
ATOM 603 C C . SER A 1 80 ? 10.582 7.275 -17.798 1.00 80.38 80 SER A C 1
ATOM 605 O O . SER A 1 80 ? 10.702 8.429 -18.207 1.00 80.38 80 SER A O 1
ATOM 607 N N . THR A 1 81 ? 10.240 6.269 -18.607 1.00 85.50 81 THR A N 1
ATOM 608 C CA . THR A 1 81 ? 10.063 6.390 -20.065 1.00 85.50 81 THR A CA 1
ATOM 609 C C . THR A 1 81 ? 8.607 6.337 -20.523 1.00 85.50 81 THR A C 1
ATOM 611 O O . THR A 1 81 ? 8.346 6.484 -21.717 1.00 85.50 81 THR A O 1
ATOM 614 N N . VAL A 1 82 ? 7.661 6.135 -19.601 1.00 90.31 82 VAL A N 1
ATOM 615 C CA . VAL A 1 82 ? 6.228 6.023 -19.905 1.00 90.31 82 VAL A CA 1
ATOM 616 C C . VAL A 1 82 ? 5.460 7.262 -19.444 1.00 90.31 82 VAL A C 1
ATOM 618 O O . VAL A 1 82 ? 5.761 7.851 -18.407 1.00 90.31 82 VAL A O 1
ATOM 621 N N . ASP A 1 83 ? 4.431 7.642 -20.202 1.00 90.75 83 ASP A N 1
ATOM 622 C CA . ASP A 1 83 ? 3.575 8.778 -19.859 1.00 90.75 83 ASP A CA 1
ATOM 623 C C . ASP A 1 83 ? 2.467 8.354 -18.886 1.00 90.75 83 ASP A C 1
ATOM 625 O O . ASP A 1 83 ? 1.547 7.602 -19.235 1.00 90.75 83 ASP A O 1
ATOM 629 N N . ALA A 1 84 ? 2.532 8.874 -17.661 1.00 90.94 84 ALA A N 1
ATOM 630 C CA . ALA A 1 84 ? 1.535 8.601 -16.636 1.00 90.94 84 ALA A CA 1
ATOM 631 C C . ALA A 1 84 ? 0.175 9.216 -16.988 1.00 90.94 84 ALA A C 1
ATOM 633 O O . ALA A 1 84 ? 0.064 10.404 -17.289 1.00 90.94 84 ALA A O 1
ATOM 634 N N . ASN A 1 85 ? -0.882 8.419 -16.871 1.00 91.94 85 ASN A N 1
ATOM 635 C CA . ASN A 1 85 ? -2.260 8.852 -17.057 1.00 91.94 85 ASN A CA 1
ATOM 636 C C . ASN A 1 85 ? -3.124 8.305 -15.919 1.00 91.94 85 ASN A C 1
ATOM 638 O O . ASN A 1 85 ? -2.968 7.153 -15.521 1.00 91.94 85 ASN A O 1
ATOM 642 N N . TYR A 1 86 ? -4.076 9.087 -15.415 1.00 93.31 86 TYR A N 1
ATOM 643 C CA . TYR A 1 86 ? -5.006 8.580 -14.407 1.00 93.31 86 TYR A CA 1
ATOM 644 C C . TYR A 1 86 ? -5.979 7.574 -15.030 1.00 93.31 86 TYR A C 1
ATOM 646 O O . TYR A 1 86 ? -6.540 7.831 -16.096 1.00 93.31 86 TYR A O 1
ATOM 654 N N . THR A 1 87 ? -6.204 6.460 -14.338 1.00 91.62 87 THR A N 1
ATOM 655 C CA . THR A 1 87 ? -7.367 5.600 -14.566 1.00 91.62 87 THR A CA 1
ATOM 656 C C . THR A 1 87 ? -8.171 5.514 -13.283 1.00 91.62 87 THR A C 1
ATOM 658 O O . THR A 1 87 ? -7.610 5.370 -12.190 1.00 91.62 87 THR A O 1
ATOM 661 N N . GLU A 1 88 ? -9.485 5.614 -13.430 1.00 92.00 88 GLU A N 1
ATOM 662 C CA . GLU A 1 88 ? -10.414 5.532 -12.317 1.00 92.00 88 GLU A CA 1
ATOM 663 C C . GLU A 1 88 ? -10.533 4.098 -11.801 1.00 92.00 88 GLU A C 1
ATOM 665 O O . GLU A 1 88 ? -10.847 3.178 -12.554 1.00 92.00 88 GLU A O 1
ATOM 670 N N . GLN A 1 89 ? -10.317 3.933 -10.497 1.00 95.12 89 GLN A N 1
ATOM 671 C CA . GLN A 1 89 ? -10.638 2.719 -9.756 1.00 95.12 89 GLN A CA 1
ATOM 672 C C . GLN A 1 89 ? -11.639 3.078 -8.663 1.00 95.12 89 GLN A C 1
ATOM 674 O O . GLN A 1 89 ? -11.544 4.139 -8.049 1.00 95.12 89 GLN A O 1
ATOM 679 N N . THR A 1 90 ? -12.623 2.212 -8.424 1.00 95.94 90 THR A N 1
ATOM 680 C CA . THR A 1 90 ? -13.676 2.490 -7.436 1.00 95.94 90 THR A CA 1
ATOM 681 C C . THR A 1 90 ? -13.162 2.210 -6.022 1.00 95.94 90 THR A C 1
ATOM 683 O O . THR A 1 90 ? -12.821 1.063 -5.738 1.00 95.94 90 THR A O 1
ATOM 686 N N . PRO A 1 91 ? -13.144 3.202 -5.110 1.00 97.12 91 PRO A N 1
ATOM 687 C CA . PRO A 1 91 ? -12.855 2.964 -3.700 1.00 97.12 91 PRO A CA 1
ATOM 688 C C . PRO A 1 91 ? -14.005 2.194 -3.047 1.00 97.12 91 PRO A C 1
ATOM 690 O O . PRO A 1 91 ? -15.109 2.722 -2.907 1.00 97.12 91 PRO A O 1
ATOM 693 N N . ASP A 1 92 ? -13.752 0.963 -2.624 1.00 96.88 92 ASP A N 1
ATOM 694 C CA . ASP A 1 92 ? -14.737 0.095 -1.966 1.00 96.88 92 ASP A CA 1
ATOM 695 C C . ASP A 1 92 ? -14.278 -0.398 -0.582 1.00 96.88 92 ASP A C 1
ATOM 697 O O . ASP A 1 92 ? -15.027 -1.062 0.134 1.00 96.88 92 ASP A O 1
ATOM 701 N N . GLY A 1 93 ? -13.060 -0.031 -0.176 1.00 94.75 93 GLY A N 1
ATOM 702 C CA . GLY A 1 93 ? -12.437 -0.429 1.081 1.00 94.75 93 GLY A CA 1
ATOM 703 C C . GLY A 1 93 ? -11.908 -1.864 1.090 1.00 94.75 93 GLY A C 1
ATOM 704 O O . GLY A 1 93 ? -11.421 -2.307 2.130 1.00 94.75 93 GLY A O 1
ATOM 705 N N . SER A 1 94 ? -11.981 -2.592 -0.026 1.00 96.38 94 SER A N 1
ATOM 706 C CA . SER A 1 94 ? -11.562 -3.990 -0.129 1.00 96.38 94 SER A CA 1
ATOM 707 C C . SER A 1 94 ? -10.073 -4.145 -0.453 1.00 96.38 94 SER A C 1
ATOM 709 O O . SER A 1 94 ? -9.417 -3.228 -0.949 1.00 96.38 94 SER A O 1
ATOM 711 N N . ALA A 1 95 ? -9.535 -5.343 -0.220 1.00 95.19 95 ALA A N 1
ATOM 712 C CA . ALA A 1 95 ? -8.184 -5.700 -0.640 1.00 95.19 95 ALA A CA 1
ATOM 713 C C . ALA A 1 95 ? -8.054 -5.786 -2.175 1.00 95.19 95 ALA A C 1
ATOM 715 O O . ALA A 1 95 ? -6.996 -5.459 -2.715 1.00 95.19 95 ALA A O 1
ATOM 716 N N . ALA A 1 96 ? -9.141 -6.143 -2.874 1.00 96.62 96 ALA A N 1
ATOM 717 C CA . ALA A 1 96 ? -9.181 -6.269 -4.331 1.00 96.62 96 ALA A CA 1
ATOM 718 C C . ALA A 1 96 ? -8.873 -4.943 -5.043 1.00 96.62 96 ALA A C 1
ATOM 720 O O . ALA A 1 96 ? -8.272 -4.949 -6.111 1.00 96.62 96 ALA A O 1
ATOM 721 N N . TYR A 1 97 ? -9.192 -3.798 -4.430 1.00 98.00 97 TYR A N 1
ATOM 722 C CA . TYR A 1 97 ? -8.769 -2.485 -4.927 1.00 98.00 97 TYR A CA 1
ATOM 723 C C . TYR A 1 97 ? -7.250 -2.416 -5.180 1.00 98.00 97 TYR A C 1
ATOM 725 O O . TYR A 1 97 ? -6.810 -1.927 -6.220 1.00 98.00 97 TYR A O 1
ATOM 733 N N . TYR A 1 98 ? -6.438 -2.930 -4.251 1.00 96.88 98 TYR A N 1
ATOM 734 C CA . TYR A 1 98 ? -4.980 -2.903 -4.374 1.00 96.88 98 TYR A CA 1
ATOM 735 C C . TYR A 1 98 ? -4.461 -3.927 -5.391 1.00 96.88 98 TYR A C 1
ATOM 737 O O . TYR A 1 98 ? -3.484 -3.648 -6.081 1.00 96.88 98 TYR A O 1
ATOM 745 N N . GLU A 1 99 ? -5.123 -5.083 -5.512 1.00 97.00 99 GLU A N 1
ATOM 746 C CA . GLU A 1 99 ? -4.841 -6.060 -6.573 1.00 97.00 99 GLU A CA 1
ATOM 747 C C . GLU A 1 99 ? -5.109 -5.455 -7.957 1.00 97.00 99 GLU A C 1
ATOM 749 O O . GLU A 1 99 ? -4.244 -5.513 -8.829 1.00 97.00 99 GLU A O 1
ATOM 754 N N . ASN A 1 100 ? -6.268 -4.811 -8.131 1.00 97.31 100 ASN A N 1
ATOM 755 C CA . ASN A 1 100 ? -6.662 -4.160 -9.379 1.00 97.31 100 ASN A CA 1
ATOM 756 C C . ASN A 1 100 ? -5.677 -3.055 -9.760 1.00 97.31 100 ASN A C 1
ATOM 758 O O . ASN A 1 100 ? -5.231 -3.008 -10.900 1.00 97.31 100 ASN A O 1
ATOM 762 N N . ARG A 1 101 ? -5.290 -2.200 -8.803 1.00 97.12 101 ARG A N 1
ATOM 763 C CA . ARG A 1 101 ? -4.287 -1.150 -9.024 1.00 97.12 101 ARG A CA 1
ATOM 764 C C . ARG A 1 101 ? -2.937 -1.713 -9.470 1.00 97.12 101 ARG A C 1
ATOM 766 O O . ARG A 1 101 ? -2.345 -1.198 -10.413 1.00 97.12 101 ARG A O 1
ATOM 773 N N . TYR A 1 102 ? -2.477 -2.787 -8.832 1.00 96.06 102 TYR A N 1
ATOM 774 C CA . TYR A 1 102 ? -1.224 -3.439 -9.202 1.00 96.06 102 TYR A CA 1
ATOM 775 C C . TYR A 1 102 ? -1.278 -4.038 -10.614 1.00 96.06 102 TYR A C 1
ATOM 777 O O . TYR A 1 102 ? -0.378 -3.791 -11.413 1.00 96.06 102 TYR A O 1
ATOM 785 N N . ALA A 1 103 ? -2.327 -4.804 -10.926 1.00 95.38 103 ALA A N 1
ATOM 786 C CA . ALA A 1 103 ? -2.492 -5.437 -12.233 1.00 95.38 103 ALA A CA 1
ATOM 787 C C . ALA A 1 103 ? -2.636 -4.394 -13.351 1.00 95.38 103 ALA A C 1
ATOM 789 O O . ALA A 1 103 ? -1.953 -4.472 -14.368 1.00 95.38 103 ALA A O 1
ATOM 790 N N . GLU A 1 104 ? -3.455 -3.364 -13.130 1.00 95.06 104 GLU A N 1
ATOM 791 C CA . GLU A 1 104 ? -3.691 -2.323 -14.126 1.00 95.06 104 GLU A CA 1
ATOM 792 C C . GLU A 1 104 ? -2.423 -1.517 -14.440 1.00 95.06 104 GLU A C 1
ATOM 794 O O . GLU A 1 104 ? -2.182 -1.175 -15.597 1.00 95.06 104 GLU A O 1
ATOM 799 N N . HIS A 1 105 ? -1.579 -1.245 -13.437 1.00 94.75 105 HIS A N 1
ATOM 800 C CA . HIS A 1 105 ? -0.282 -0.602 -13.660 1.00 94.75 105 HIS A CA 1
ATOM 801 C C . HIS A 1 105 ? 0.572 -1.406 -14.644 1.00 94.75 105 HIS A C 1
ATOM 803 O O . HIS A 1 105 ? 1.140 -0.835 -15.579 1.00 94.75 105 HIS A O 1
ATOM 809 N N . ILE A 1 106 ? 0.650 -2.728 -14.455 1.00 94.19 106 ILE A N 1
ATOM 810 C CA . ILE A 1 106 ? 1.411 -3.611 -15.347 1.00 94.19 106 ILE A CA 1
ATOM 811 C C . ILE A 1 106 ? 0.791 -3.615 -16.742 1.00 94.19 106 ILE A C 1
ATOM 813 O O . ILE A 1 106 ? 1.505 -3.390 -17.714 1.00 94.19 106 ILE A O 1
ATOM 817 N N . ASP A 1 107 ? -0.522 -3.808 -16.853 1.00 92.62 107 ASP A N 1
ATOM 818 C CA . ASP A 1 107 ? -1.211 -3.862 -18.146 1.00 92.62 107 ASP A CA 1
ATOM 819 C C . ASP A 1 107 ? -1.043 -2.565 -18.949 1.00 92.62 107 ASP A C 1
ATOM 821 O O . ASP A 1 107 ? -0.906 -2.583 -20.174 1.00 92.62 107 ASP A O 1
ATOM 825 N N . LYS A 1 108 ? -1.045 -1.425 -18.256 1.00 91.69 108 LYS A N 1
ATOM 826 C CA . LYS A 1 108 ? -0.998 -0.102 -18.872 1.00 91.69 108 LYS A CA 1
ATOM 827 C C . LYS A 1 108 ? 0.407 0.332 -19.250 1.00 91.69 108 LYS A C 1
ATOM 829 O O . LYS A 1 108 ? 0.621 0.846 -20.348 1.00 91.69 108 LYS A O 1
ATOM 834 N N . TYR A 1 109 ? 1.344 0.197 -18.320 1.00 92.44 109 TYR A N 1
ATOM 835 C CA . TYR A 1 109 ? 2.681 0.759 -18.471 1.00 92.44 109 TYR A CA 1
ATOM 836 C C . TYR A 1 109 ? 3.715 -0.293 -18.849 1.00 92.44 109 TYR A C 1
ATOM 838 O O . TYR A 1 109 ? 4.794 0.062 -19.320 1.00 92.44 109 TYR A O 1
ATOM 846 N N . ASN A 1 110 ? 3.404 -1.576 -18.649 1.00 92.69 110 ASN A N 1
ATOM 847 C CA . ASN A 1 110 ? 4.364 -2.670 -18.715 1.00 92.69 110 ASN A CA 1
ATOM 848 C C . ASN A 1 110 ? 5.625 -2.339 -17.900 1.00 92.69 110 ASN A C 1
ATOM 850 O O . ASN A 1 110 ? 6.749 -2.594 -18.321 1.00 92.69 110 ASN A O 1
ATOM 854 N N . THR A 1 111 ? 5.442 -1.696 -16.747 1.00 91.00 111 THR A N 1
ATOM 855 C CA . THR A 1 111 ? 6.520 -1.353 -15.819 1.00 91.00 111 THR A CA 1
ATOM 856 C C . THR A 1 111 ? 6.204 -1.898 -14.439 1.00 91.00 111 THR A C 1
ATOM 858 O O . THR A 1 111 ? 5.097 -2.359 -14.158 1.00 91.00 111 THR A O 1
ATOM 861 N N . ARG A 1 112 ? 7.202 -1.871 -13.563 1.00 89.69 112 ARG A N 1
ATOM 862 C CA . ARG A 1 112 ? 7.054 -2.310 -12.182 1.00 89.69 112 ARG A CA 1
ATOM 863 C C . ARG A 1 112 ? 6.076 -1.404 -11.409 1.00 89.69 112 ARG A C 1
ATOM 865 O O . ARG A 1 112 ? 6.349 -0.204 -11.334 1.00 89.69 112 ARG A O 1
ATOM 872 N N . PRO A 1 113 ? 5.016 -1.950 -10.780 1.00 92.50 113 PRO A N 1
ATOM 873 C CA . PRO A 1 113 ? 4.114 -1.171 -9.932 1.00 92.50 113 PRO A CA 1
ATOM 874 C C . PRO A 1 113 ? 4.752 -0.751 -8.606 1.00 92.50 113 PRO A C 1
ATOM 876 O O . PRO A 1 113 ? 5.713 -1.385 -8.159 1.00 92.50 113 PRO A O 1
ATOM 879 N N . PRO A 1 114 ? 4.179 0.248 -7.915 1.00 91.81 114 PRO A N 1
ATOM 880 C CA . PRO A 1 114 ? 4.525 0.540 -6.533 1.00 91.81 114 PRO A CA 1
ATOM 881 C C . PRO A 1 114 ? 4.345 -0.667 -5.605 1.00 91.81 114 PRO A C 1
ATOM 883 O O . PRO A 1 114 ? 3.282 -1.294 -5.561 1.00 91.81 114 PRO A O 1
ATOM 886 N N . ASP A 1 115 ? 5.345 -0.917 -4.761 1.00 89.62 115 ASP A N 1
ATOM 887 C CA . ASP A 1 115 ? 5.326 -1.999 -3.770 1.00 89.62 115 ASP A CA 1
ATOM 888 C C . ASP A 1 115 ? 4.192 -1.841 -2.768 1.00 89.62 115 ASP A C 1
ATOM 890 O O . ASP A 1 115 ? 3.697 -2.821 -2.214 1.00 89.62 115 ASP A O 1
ATOM 894 N N . TYR A 1 116 ? 3.790 -0.592 -2.514 1.00 90.12 116 TYR A N 1
ATOM 895 C CA . TYR A 1 116 ? 2.756 -0.270 -1.545 1.00 90.12 116 TYR A CA 1
ATOM 896 C C . TYR A 1 116 ? 1.466 -1.048 -1.815 1.00 90.12 116 TYR A C 1
ATOM 898 O O . TYR A 1 116 ? 0.831 -1.470 -0.852 1.00 90.12 116 TYR A O 1
ATOM 906 N N . TYR A 1 117 ? 1.088 -1.270 -3.080 1.00 94.62 117 TYR A N 1
ATOM 907 C CA . TYR A 1 117 ? -0.165 -1.945 -3.417 1.00 94.62 117 TYR A CA 1
ATOM 908 C C . TYR A 1 117 ? -0.261 -3.331 -2.780 1.00 94.62 117 TYR A C 1
ATOM 910 O O . TYR A 1 117 ? -1.139 -3.553 -1.946 1.00 94.62 117 TYR A O 1
ATOM 918 N N . LEU A 1 118 ? 0.662 -4.239 -3.095 1.00 93.19 118 LEU A N 1
ATOM 919 C CA . LEU A 1 118 ? 0.618 -5.603 -2.564 1.00 93.19 118 LEU A CA 1
ATOM 920 C C . LEU A 1 118 ? 1.343 -5.739 -1.220 1.00 93.19 118 LEU A C 1
ATOM 922 O O . LEU A 1 118 ? 0.865 -6.440 -0.329 1.00 93.19 118 LEU A O 1
ATOM 926 N N . GLY A 1 119 ? 2.460 -5.032 -1.045 1.00 87.31 119 GLY A N 1
ATOM 927 C CA . GLY A 1 119 ? 3.334 -5.161 0.119 1.00 87.3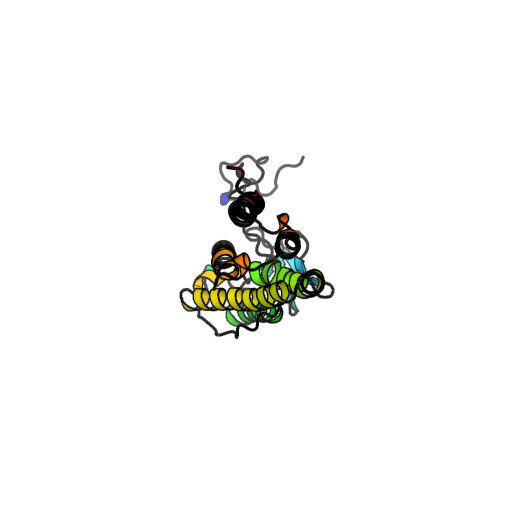1 119 GLY A CA 1
ATOM 928 C C . GLY A 1 119 ? 2.826 -4.487 1.392 1.00 87.31 119 GLY A C 1
ATOM 929 O O . GLY A 1 119 ? 3.250 -4.872 2.479 1.00 87.31 119 GLY A O 1
ATOM 930 N N . TYR A 1 120 ? 1.920 -3.508 1.291 1.00 87.12 120 TYR A N 1
ATOM 931 C CA . TYR A 1 120 ? 1.362 -2.831 2.467 1.00 87.12 120 TYR A CA 1
ATOM 932 C C . TYR A 1 120 ? -0.164 -2.702 2.405 1.00 87.12 120 TYR A C 1
ATOM 934 O O . TYR A 1 120 ? -0.852 -3.211 3.287 1.00 87.12 120 TYR A O 1
ATOM 942 N N . GLY A 1 121 ? -0.703 -2.055 1.370 1.00 90.31 121 GLY A N 1
ATOM 943 C CA . GLY A 1 121 ? -2.132 -1.788 1.207 1.00 90.31 121 GLY A CA 1
ATOM 944 C C . GLY A 1 121 ? -2.969 -3.063 1.267 1.00 90.31 121 GLY A C 1
ATOM 945 O O . GLY A 1 121 ? -3.793 -3.215 2.168 1.00 90.31 121 GLY A O 1
ATOM 946 N N . HIS A 1 122 ? -2.705 -4.010 0.364 1.00 94.19 122 HIS A N 1
ATOM 947 C CA . HIS A 1 122 ? -3.370 -5.310 0.337 1.00 94.19 122 HIS A CA 1
ATOM 948 C C . HIS A 1 122 ? -3.148 -6.087 1.638 1.00 94.19 122 HIS A C 1
ATOM 950 O O . HIS A 1 122 ? -4.119 -6.454 2.302 1.00 94.19 122 HIS A O 1
ATOM 956 N N . LYS A 1 123 ? -1.878 -6.306 2.023 1.00 88.38 123 LYS A N 1
ATOM 957 C CA . LYS A 1 123 ? -1.498 -7.079 3.219 1.00 88.38 123 LYS A CA 1
ATOM 958 C C . LYS A 1 123 ? -2.275 -6.620 4.453 1.00 88.38 123 LYS A C 1
ATOM 960 O O . LYS A 1 123 ? -2.916 -7.429 5.123 1.00 88.38 123 LYS A O 1
ATOM 965 N N . TYR A 1 124 ? -2.255 -5.321 4.748 1.00 86.12 124 TYR A N 1
ATOM 966 C CA . TYR A 1 124 ? -2.917 -4.813 5.943 1.00 86.12 124 TYR A CA 1
ATOM 967 C C . TYR A 1 124 ? -4.426 -4.710 5.796 1.00 86.12 124 TYR A C 1
ATOM 969 O O . TYR A 1 124 ? -5.109 -4.909 6.793 1.00 86.12 124 TYR A O 1
ATOM 977 N N . ASN A 1 125 ? -4.973 -4.500 4.597 1.00 92.38 125 ASN A N 1
ATOM 978 C CA . ASN A 1 125 ? -6.418 -4.586 4.404 1.00 92.38 125 ASN A CA 1
ATOM 979 C C . ASN A 1 125 ? -6.951 -5.995 4.724 1.00 92.38 125 ASN A C 1
ATOM 981 O O . ASN A 1 125 ? -7.908 -6.122 5.491 1.00 92.38 125 ASN A O 1
ATOM 985 N N . VAL A 1 126 ? -6.289 -7.046 4.220 1.00 91.69 126 VAL A N 1
ATOM 986 C CA . VAL A 1 126 ? -6.625 -8.445 4.539 1.00 91.69 126 VAL A CA 1
ATOM 987 C C . VAL A 1 126 ? -6.511 -8.693 6.040 1.00 91.69 126 VAL A C 1
ATOM 989 O O . VAL A 1 126 ? -7.467 -9.153 6.662 1.00 91.69 126 VAL A O 1
ATOM 992 N N . ARG A 1 127 ? -5.387 -8.308 6.655 1.00 89.19 127 ARG A N 1
ATOM 993 C CA . ARG A 1 127 ? -5.153 -8.517 8.089 1.00 89.19 127 ARG A CA 1
AT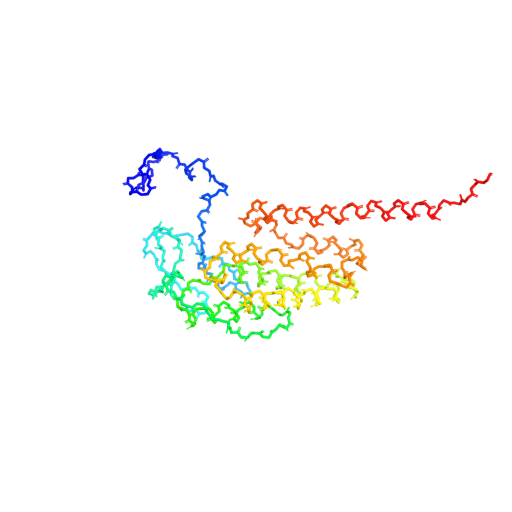OM 994 C C . ARG A 1 127 ? -6.175 -7.794 8.967 1.00 89.19 127 ARG A C 1
ATOM 996 O O . ARG A 1 127 ? -6.738 -8.387 9.885 1.00 89.19 127 ARG A O 1
ATOM 1003 N N . PHE A 1 128 ? -6.470 -6.528 8.668 1.00 88.38 128 PHE A N 1
ATOM 1004 C CA . PHE A 1 128 ? -7.473 -5.760 9.403 1.00 88.38 128 PHE A CA 1
ATOM 1005 C C . PHE A 1 128 ? -8.854 -6.419 9.325 1.00 88.38 128 PHE A C 1
ATOM 1007 O O . PHE A 1 128 ? -9.545 -6.491 10.342 1.00 88.38 128 PHE A O 1
ATOM 1014 N N . ASN A 1 129 ? -9.248 -6.939 8.161 1.00 90.94 129 ASN A N 1
ATOM 1015 C CA . ASN A 1 129 ? -10.541 -7.598 7.992 1.00 90.94 129 ASN A CA 1
ATOM 1016 C C . ASN A 1 129 ? -10.603 -8.990 8.639 1.00 90.94 129 ASN A C 1
ATOM 1018 O O . ASN A 1 129 ? -11.602 -9.302 9.289 1.00 90.94 129 ASN A O 1
ATOM 1022 N N . ASN A 1 130 ? -9.546 -9.793 8.511 1.00 91.69 130 ASN A N 1
ATOM 1023 C CA . ASN A 1 130 ? -9.546 -11.192 8.941 1.00 91.69 130 ASN A CA 1
ATOM 1024 C C . ASN A 1 130 ? -9.157 -11.372 10.418 1.00 91.69 130 ASN A C 1
ATOM 1026 O O . ASN A 1 130 ? -9.724 -12.222 11.102 1.00 91.69 130 ASN A O 1
ATOM 1030 N N . GLU A 1 131 ? -8.225 -10.567 10.933 1.00 90.56 131 GLU A N 1
ATOM 1031 C CA . GLU A 1 131 ? -7.669 -10.729 12.285 1.00 90.56 131 GLU A CA 1
ATOM 1032 C C . GLU A 1 131 ? -8.174 -9.664 13.265 1.00 90.56 131 GLU A C 1
ATOM 1034 O O . GLU A 1 131 ? -8.440 -9.953 14.435 1.00 90.56 131 GLU A O 1
ATOM 1039 N N . THR A 1 132 ? -8.323 -8.417 12.812 1.00 87.69 132 THR A N 1
ATOM 1040 C CA . THR A 1 132 ? -8.599 -7.291 13.720 1.00 87.69 132 THR A CA 1
ATOM 1041 C C . THR A 1 132 ? -10.089 -7.042 13.892 1.00 87.69 132 THR A C 1
ATOM 1043 O O . THR A 1 132 ? -10.555 -6.896 15.020 1.00 87.69 132 THR A O 1
ATOM 1046 N N . LYS A 1 133 ? -10.860 -7.021 12.799 1.00 91.38 133 LYS A N 1
ATOM 1047 C CA . LYS A 1 133 ? -12.269 -6.593 12.779 1.00 91.38 133 LYS A CA 1
ATOM 1048 C C . LYS A 1 133 ? -13.158 -7.369 13.753 1.00 91.38 133 LYS A C 1
ATOM 1050 O O . LYS A 1 133 ? -14.033 -6.777 14.385 1.00 91.38 133 LYS A O 1
ATOM 1055 N N . GLY A 1 134 ? -12.914 -8.671 13.923 1.00 94.44 134 GLY A N 1
ATOM 1056 C CA . GLY A 1 134 ? -13.643 -9.515 14.879 1.00 94.44 134 GLY A CA 1
ATOM 1057 C C . GLY A 1 134 ? -13.441 -9.122 16.349 1.00 94.44 134 GLY A C 1
ATOM 1058 O O . GLY A 1 134 ? -14.322 -9.363 17.170 1.00 94.44 134 GLY A O 1
ATOM 1059 N N . ASN A 1 135 ? -12.322 -8.465 16.664 1.00 92.12 135 ASN A N 1
ATOM 1060 C CA . ASN A 1 135 ? -11.926 -8.048 18.011 1.00 92.12 135 ASN A CA 1
ATOM 1061 C C . ASN A 1 135 ? -12.279 -6.583 18.328 1.00 92.12 135 ASN A C 1
ATOM 1063 O O . ASN A 1 135 ? -11.915 -6.078 19.392 1.00 92.12 135 ASN A O 1
ATOM 1067 N N . LEU A 1 136 ? -12.949 -5.884 17.409 1.00 88.75 136 LEU A N 1
ATOM 1068 C CA . LEU A 1 136 ? -13.345 -4.489 17.579 1.00 88.75 136 LEU A CA 1
ATOM 1069 C C . LEU A 1 136 ? -14.784 -4.361 18.083 1.00 88.75 136 LEU A C 1
ATOM 1071 O O . LEU A 1 136 ? -15.656 -5.182 17.787 1.00 88.75 136 LEU A O 1
ATOM 1075 N N . SER A 1 137 ? -15.050 -3.269 18.796 1.00 92.69 137 SER A N 1
ATOM 1076 C CA . SER A 1 137 ? -16.412 -2.809 19.065 1.00 92.69 137 SER A CA 1
ATOM 1077 C C . SER A 1 137 ? -17.148 -2.465 17.761 1.00 92.69 137 SER A C 1
ATOM 1079 O O . SER A 1 137 ? -16.529 -2.265 16.718 1.00 92.69 137 SER A O 1
ATOM 1081 N N . GLU A 1 138 ? -18.473 -2.306 17.801 1.00 92.75 138 GLU A N 1
ATOM 1082 C CA . GLU A 1 138 ? -19.237 -1.849 16.625 1.00 92.75 138 GLU A CA 1
ATOM 1083 C C . GLU A 1 138 ? -18.760 -0.482 16.104 1.00 92.75 138 GLU A C 1
ATOM 1085 O O . GLU A 1 138 ? -18.710 -0.248 14.896 1.00 92.75 138 GLU A O 1
ATOM 1090 N N . ALA A 1 139 ? -18.330 0.408 17.007 1.00 90.12 139 ALA A N 1
ATOM 1091 C CA . ALA A 1 139 ? -17.711 1.674 16.627 1.00 90.12 139 ALA A CA 1
ATOM 1092 C C . ALA A 1 139 ? -16.350 1.460 15.941 1.00 90.12 139 ALA A C 1
ATOM 1094 O O . ALA A 1 139 ? -16.067 2.117 14.942 1.00 90.12 139 ALA A O 1
ATOM 1095 N N . GLY A 1 140 ? -15.540 0.517 16.433 1.00 89.94 140 GLY A N 1
ATOM 1096 C CA . GLY A 1 140 ? -14.264 0.132 15.827 1.00 89.94 140 GLY A CA 1
ATOM 1097 C C . GLY A 1 140 ? -14.412 -0.523 14.453 1.00 89.94 140 GLY A C 1
ATOM 1098 O O . GLY A 1 140 ? -13.668 -0.184 13.538 1.00 89.94 140 GLY A O 1
ATOM 1099 N N . LYS A 1 141 ? -15.413 -1.389 14.259 1.00 92.81 141 LYS A N 1
ATOM 1100 C CA . LYS A 1 141 ? -15.723 -1.983 12.947 1.00 92.81 141 LYS A CA 1
ATOM 1101 C C . LYS A 1 141 ? -16.125 -0.915 11.935 1.00 92.81 141 LYS A C 1
ATOM 1103 O O . LYS A 1 141 ? -15.589 -0.881 10.834 1.00 92.81 141 LYS A O 1
ATOM 1108 N N . LYS A 1 142 ? -17.015 0.000 12.336 1.00 92.00 142 LYS A N 1
ATOM 1109 C CA . LYS A 1 142 ? -17.429 1.123 11.488 1.00 92.00 142 LYS A CA 1
ATOM 1110 C C . LYS A 1 142 ? -16.249 2.032 11.141 1.00 92.00 142 LYS A C 1
ATOM 1112 O O . LYS A 1 142 ? -16.130 2.453 9.996 1.00 92.00 142 LYS A O 1
ATOM 1117 N N . TRP A 1 143 ? -15.379 2.309 12.113 1.00 89.31 143 TRP A N 1
ATOM 1118 C CA . TRP A 1 143 ? -14.143 3.053 11.887 1.00 89.31 143 TRP A CA 1
ATOM 1119 C C . TRP A 1 143 ? -13.260 2.375 10.842 1.00 89.31 143 TRP A C 1
ATOM 1121 O O . TRP A 1 143 ? -12.861 3.029 9.889 1.00 89.31 143 TRP A O 1
ATOM 1131 N N . LEU A 1 144 ? -13.010 1.071 10.987 1.00 90.69 144 LEU A N 1
ATOM 1132 C CA . LEU A 1 144 ? -12.165 0.296 10.079 1.00 90.69 144 LEU A CA 1
ATOM 1133 C C . LEU A 1 144 ? -12.709 0.337 8.647 1.00 90.69 144 LEU A C 1
ATOM 1135 O O . LEU A 1 144 ? -11.956 0.634 7.719 1.00 90.69 144 LEU A O 1
ATOM 1139 N N . ASP A 1 145 ? -14.015 0.122 8.475 1.00 92.50 145 ASP A N 1
ATOM 1140 C CA . ASP A 1 145 ? -14.664 0.148 7.159 1.00 92.50 145 ASP A CA 1
ATOM 1141 C C . ASP A 1 145 ? -14.571 1.542 6.519 1.00 92.50 145 ASP A C 1
ATOM 1143 O O . ASP A 1 145 ? -14.196 1.683 5.355 1.00 92.50 145 ASP A O 1
ATOM 1147 N N . GLN A 1 146 ? -14.832 2.598 7.295 1.00 90.94 146 GLN A N 1
ATOM 1148 C CA . GLN A 1 146 ? -14.755 3.979 6.811 1.00 90.94 146 GLN A CA 1
ATOM 1149 C C . GLN A 1 146 ? -13.322 4.410 6.488 1.00 90.94 146 GLN A C 1
ATOM 1151 O O . GLN A 1 146 ? -13.093 5.069 5.477 1.00 90.94 146 GLN A O 1
ATOM 1156 N N . THR A 1 147 ? -12.356 4.037 7.324 1.00 88.94 147 THR A N 1
ATOM 1157 C CA . THR A 1 147 ? -10.940 4.330 7.106 1.00 88.94 147 THR A CA 1
ATOM 1158 C C . THR A 1 147 ? -10.400 3.597 5.882 1.00 88.94 147 THR A C 1
ATOM 1160 O O . THR A 1 147 ? -9.641 4.195 5.125 1.00 88.94 147 THR A O 1
ATOM 1163 N N . SER A 1 148 ? -10.814 2.350 5.645 1.00 93.62 148 SER A N 1
ATOM 1164 C CA . SER A 1 148 ? -10.381 1.584 4.468 1.00 93.62 148 SER A CA 1
ATOM 1165 C C . SER A 1 148 ? -10.837 2.249 3.169 1.00 93.62 148 SER A C 1
ATOM 1167 O O . SER A 1 148 ? -10.028 2.437 2.263 1.00 93.62 148 SER A O 1
ATOM 1169 N N . VAL A 1 149 ? -12.098 2.691 3.106 1.00 95.50 149 VAL A N 1
ATOM 1170 C CA . VAL A 1 149 ? -12.606 3.476 1.968 1.00 95.50 149 VAL A CA 1
ATOM 1171 C C . VAL A 1 149 ? -11.859 4.806 1.849 1.00 95.50 149 VAL A C 1
ATOM 1173 O O . VAL A 1 149 ? -11.470 5.193 0.752 1.00 95.50 149 VAL A O 1
ATOM 1176 N N . GLU A 1 150 ? -11.611 5.503 2.961 1.00 92.44 150 GLU A N 1
ATOM 1177 C CA . GLU A 1 150 ? -10.967 6.818 2.916 1.00 92.44 150 GLU A CA 1
ATOM 1178 C C . GLU A 1 150 ? -9.523 6.772 2.417 1.00 92.44 150 GLU A C 1
ATOM 1180 O O . GLU A 1 150 ? -9.121 7.635 1.640 1.00 92.44 150 GLU A O 1
ATOM 1185 N N . LEU A 1 151 ? -8.751 5.762 2.824 1.00 90.62 151 LEU A N 1
ATOM 1186 C CA . LEU A 1 151 ? -7.395 5.544 2.316 1.00 90.62 151 LEU A CA 1
ATOM 1187 C C . LEU A 1 151 ? -7.396 5.403 0.789 1.00 90.62 151 LEU A C 1
ATOM 1189 O O . LEU A 1 151 ? -6.561 5.997 0.113 1.00 90.62 151 LEU A O 1
ATOM 1193 N N . GLN A 1 152 ? -8.358 4.657 0.244 1.00 97.31 152 GLN A N 1
ATOM 1194 C CA . GLN A 1 152 ? -8.503 4.474 -1.198 1.00 97.31 152 GLN A CA 1
ATOM 1195 C C . GLN A 1 152 ? -8.990 5.755 -1.888 1.00 97.31 152 GLN A C 1
ATOM 1197 O O . GLN A 1 152 ? -8.446 6.133 -2.915 1.00 97.31 152 GLN A O 1
ATOM 1202 N N . VAL A 1 153 ? -9.936 6.499 -1.304 1.00 96.69 153 VAL A N 1
ATOM 1203 C CA . VAL A 1 153 ? -10.374 7.806 -1.836 1.00 96.69 153 VAL A CA 1
ATOM 1204 C C . VAL A 1 153 ? -9.214 8.803 -1.915 1.00 96.69 153 VAL A C 1
ATOM 1206 O O . VAL A 1 153 ? -9.076 9.519 -2.911 1.00 96.69 153 VAL A O 1
ATOM 1209 N N . LEU A 1 154 ? -8.368 8.865 -0.883 1.00 92.94 154 LEU A N 1
ATOM 1210 C CA . LEU A 1 154 ? -7.188 9.730 -0.879 1.00 92.94 154 LEU A CA 1
ATOM 1211 C C . LEU A 1 154 ? -6.154 9.272 -1.911 1.00 92.94 154 LEU A C 1
ATOM 1213 O O . LEU A 1 154 ? -5.587 10.121 -2.596 1.00 92.94 154 LEU A O 1
ATOM 1217 N N . MET A 1 155 ? -5.969 7.957 -2.070 1.00 95.31 155 MET A N 1
ATOM 1218 C CA . MET A 1 155 ? -5.134 7.370 -3.122 1.00 95.31 155 MET A CA 1
ATOM 1219 C C . MET A 1 155 ? -5.618 7.788 -4.517 1.00 95.31 155 MET A C 1
ATOM 1221 O O . MET A 1 155 ? -4.851 8.364 -5.284 1.00 95.31 155 MET A O 1
ATOM 1225 N N . GLU A 1 156 ? -6.907 7.592 -4.812 1.00 97.44 156 GLU A N 1
ATOM 1226 C CA . GLU A 1 156 ? -7.537 8.002 -6.073 1.00 97.44 156 GLU A CA 1
ATOM 1227 C C . GLU A 1 156 ? -7.388 9.497 -6.338 1.00 97.44 156 GLU A C 1
ATOM 1229 O O . GLU A 1 156 ? -7.164 9.913 -7.471 1.00 97.44 156 GLU A O 1
ATOM 1234 N N . THR A 1 157 ? -7.523 10.317 -5.297 1.00 96.25 157 THR A N 1
ATOM 1235 C CA . THR A 1 157 ? -7.381 11.770 -5.415 1.00 96.25 157 THR A CA 1
ATOM 1236 C C . THR A 1 157 ? -5.952 12.145 -5.788 1.00 96.25 157 THR A C 1
ATOM 1238 O O . THR A 1 157 ? -5.757 12.871 -6.758 1.00 96.25 157 THR A O 1
ATOM 1241 N N . GLY A 1 158 ? -4.947 11.606 -5.092 1.00 94.69 158 GLY A N 1
ATOM 1242 C CA . GLY A 1 158 ? -3.553 11.911 -5.414 1.00 94.69 158 GLY A CA 1
ATOM 1243 C C . GLY A 1 158 ? -3.113 11.381 -6.777 1.00 94.69 158 GLY A C 1
ATOM 1244 O O . GLY A 1 158 ? -2.403 12.086 -7.488 1.00 94.69 158 G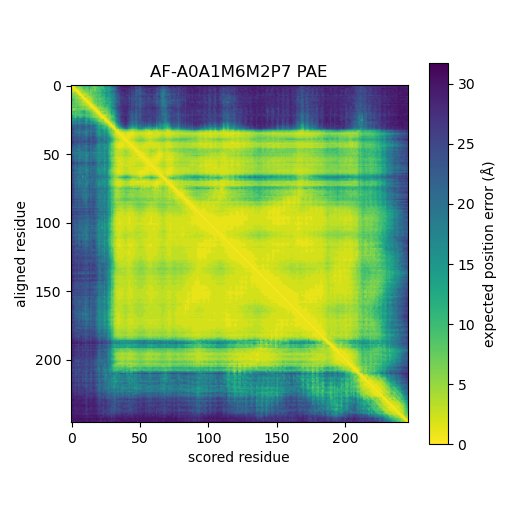LY A O 1
ATOM 1245 N N . LEU A 1 159 ? -3.583 10.198 -7.183 1.00 95.94 159 LEU A N 1
ATOM 1246 C CA . LEU A 1 159 ? -3.331 9.659 -8.523 1.00 95.94 159 LEU A CA 1
ATOM 1247 C C . LEU A 1 159 ? -4.016 10.479 -9.620 1.00 95.94 159 LEU A C 1
ATOM 1249 O O . LEU A 1 159 ? -3.461 10.631 -10.702 1.00 95.94 159 LEU A O 1
ATOM 1253 N N . ARG A 1 160 ? -5.208 11.025 -9.359 1.00 96.44 160 ARG A N 1
ATOM 1254 C CA . ARG A 1 160 ? -5.897 11.921 -10.297 1.00 96.44 160 ARG A CA 1
ATOM 1255 C C . ARG A 1 160 ? -5.170 13.253 -10.446 1.00 96.44 160 ARG A C 1
ATOM 1257 O O . ARG A 1 160 ? -5.040 13.747 -11.563 1.00 96.44 160 ARG A O 1
ATOM 1264 N N . ASP A 1 161 ? -4.700 13.813 -9.335 1.00 95.50 161 ASP A N 1
ATOM 1265 C CA . ASP A 1 161 ? -4.018 15.108 -9.305 1.00 95.50 161 ASP A CA 1
ATOM 1266 C C . ASP A 1 161 ? -2.591 15.023 -9.863 1.00 95.50 161 ASP A C 1
ATOM 1268 O O . ASP A 1 161 ? -2.117 15.957 -10.512 1.00 95.50 161 ASP A O 1
ATOM 1272 N N . ASN A 1 162 ? -1.895 13.909 -9.623 1.00 95.69 162 ASN A N 1
ATOM 1273 C CA . ASN A 1 162 ? -0.552 13.669 -10.131 1.00 95.69 162 ASN A CA 1
ATOM 1274 C C . ASN A 1 162 ? -0.319 12.180 -10.450 1.00 95.69 162 ASN A C 1
ATOM 1276 O O . ASN A 1 162 ? 0.289 11.473 -9.646 1.00 95.69 162 ASN A O 1
ATOM 1280 N N . PRO A 1 163 ? -0.708 11.704 -11.646 1.00 95.25 163 PRO A N 1
ATOM 1281 C CA . PRO A 1 163 ? -0.561 10.296 -12.022 1.00 95.25 163 PRO A CA 1
ATOM 1282 C C . PRO A 1 163 ? 0.887 9.795 -11.991 1.00 95.25 163 PRO A C 1
ATOM 1284 O O . PRO A 1 163 ? 1.135 8.617 -11.757 1.00 95.25 163 PRO A O 1
ATOM 1287 N N . SER A 1 164 ? 1.864 10.685 -12.200 1.00 93.81 164 SER A N 1
ATOM 1288 C CA . SER A 1 164 ? 3.280 10.303 -12.280 1.00 93.81 164 SER A CA 1
ATOM 1289 C C . SER A 1 164 ? 3.872 9.814 -10.959 1.00 93.81 164 SER A C 1
ATOM 1291 O O . SER A 1 164 ? 4.910 9.156 -10.980 1.00 93.81 164 SER A O 1
ATOM 1293 N N . ILE A 1 165 ? 3.207 10.056 -9.819 1.00 91.81 165 ILE A N 1
ATOM 1294 C CA . ILE A 1 165 ? 3.653 9.505 -8.530 1.00 91.81 165 ILE A CA 1
ATOM 1295 C C . ILE A 1 165 ? 3.682 7.977 -8.537 1.00 91.81 165 ILE A C 1
ATOM 1297 O O . ILE A 1 165 ? 4.478 7.404 -7.810 1.00 91.81 165 ILE A O 1
ATOM 1301 N N . GLU A 1 166 ? 2.843 7.323 -9.347 1.00 92.69 166 GLU A N 1
ATOM 1302 C CA . GLU A 1 166 ? 2.765 5.860 -9.464 1.00 92.69 166 GLU A CA 1
ATOM 1303 C C . GLU A 1 166 ? 3.985 5.245 -10.163 1.00 92.69 166 GLU A C 1
ATOM 1305 O O . GLU A 1 166 ? 4.280 4.068 -9.984 1.00 92.69 166 GLU A O 1
ATOM 1310 N N . LEU A 1 167 ? 4.737 6.040 -10.927 1.00 91.69 167 LEU A N 1
ATOM 1311 C CA . LEU A 1 167 ? 5.928 5.581 -11.645 1.00 91.69 167 LEU A CA 1
ATOM 1312 C C . LEU A 1 167 ? 7.200 5.628 -10.780 1.00 91.69 167 LEU A C 1
ATOM 1314 O O . LEU A 1 167 ? 8.240 5.115 -11.188 1.00 91.69 167 LEU A O 1
ATOM 1318 N N . ASP A 1 168 ? 7.129 6.213 -9.581 1.00 89.44 168 ASP A N 1
ATOM 1319 C CA . ASP A 1 168 ? 8.244 6.306 -8.638 1.00 89.44 168 ASP A CA 1
ATOM 1320 C C . ASP A 1 168 ? 7.864 5.676 -7.290 1.00 89.44 168 ASP A C 1
ATOM 1322 O O . ASP A 1 168 ? 7.114 6.245 -6.496 1.00 89.44 168 ASP A O 1
ATOM 1326 N N . ASN A 1 169 ? 8.407 4.486 -7.015 1.00 86.44 169 ASN A N 1
ATOM 1327 C CA . ASN A 1 169 ? 8.043 3.681 -5.843 1.00 86.44 169 ASN A CA 1
ATOM 1328 C C . ASN A 1 169 ? 8.214 4.442 -4.514 1.00 86.44 169 ASN A C 1
ATOM 1330 O O . ASN A 1 169 ? 7.349 4.382 -3.640 1.00 86.44 169 ASN A O 1
ATOM 1334 N N . GLY A 1 170 ? 9.310 5.193 -4.360 1.00 82.38 170 GLY A N 1
ATOM 1335 C CA . GLY A 1 170 ? 9.601 5.930 -3.128 1.00 82.38 170 GLY A CA 1
ATOM 1336 C C . GLY A 1 170 ? 8.649 7.109 -2.910 1.00 82.38 170 GLY A C 1
ATOM 1337 O O . GLY A 1 170 ? 8.158 7.331 -1.798 1.00 82.38 170 GLY A O 1
ATOM 1338 N N . THR A 1 171 ? 8.348 7.847 -3.976 1.00 85.56 171 THR A N 1
ATOM 1339 C CA . THR A 1 171 ? 7.396 8.962 -3.979 1.00 85.56 171 THR A CA 1
ATOM 1340 C C . THR A 1 171 ? 5.986 8.460 -3.716 1.00 85.56 171 THR A C 1
ATOM 1342 O O . THR A 1 171 ? 5.305 9.011 -2.846 1.00 85.56 171 THR A O 1
ATOM 1345 N N . PHE A 1 172 ? 5.578 7.379 -4.385 1.00 88.81 172 PHE A N 1
ATOM 1346 C CA . PHE A 1 172 ? 4.290 6.735 -4.160 1.00 88.81 172 PHE A CA 1
ATOM 1347 C C . PHE A 1 172 ? 4.135 6.279 -2.713 1.00 88.81 172 PHE A C 1
ATOM 1349 O O . PHE A 1 172 ? 3.149 6.600 -2.055 1.00 88.81 172 PHE A O 1
ATOM 1356 N N . GLN A 1 173 ? 5.131 5.569 -2.181 1.00 83.88 173 GLN A N 1
ATOM 1357 C CA . GLN A 1 173 ? 5.096 5.054 -0.820 1.00 83.88 173 GLN A CA 1
ATOM 1358 C C . GLN A 1 173 ? 5.005 6.190 0.207 1.00 83.88 173 GLN A C 1
ATOM 1360 O O . GLN A 1 173 ? 4.230 6.106 1.162 1.00 83.88 173 GLN A O 1
ATOM 1365 N N . LYS A 1 174 ? 5.754 7.280 0.005 1.00 80.06 174 LYS A N 1
ATOM 1366 C CA . LYS A 1 174 ? 5.659 8.474 0.852 1.00 80.06 174 LYS A CA 1
ATOM 1367 C C . LYS A 1 174 ? 4.254 9.077 0.815 1.00 80.06 174 LYS A C 1
ATOM 1369 O O . LYS A 1 174 ? 3.687 9.330 1.877 1.00 80.06 174 LYS A O 1
ATOM 1374 N N . PHE A 1 175 ? 3.705 9.283 -0.379 1.00 85.56 175 PHE A N 1
ATOM 1375 C CA . PHE A 1 175 ? 2.346 9.786 -0.571 1.00 85.56 175 PHE A CA 1
ATOM 1376 C C . PHE A 1 175 ? 1.309 8.889 0.127 1.00 85.56 175 PHE A C 1
ATOM 1378 O O . PHE A 1 175 ? 0.488 9.368 0.914 1.00 85.56 175 PHE A O 1
ATOM 1385 N N . ALA A 1 176 ? 1.399 7.577 -0.089 1.00 85.94 176 ALA A N 1
ATOM 1386 C CA . ALA A 1 176 ? 0.497 6.600 0.492 1.00 85.94 176 ALA A CA 1
ATOM 1387 C C . ALA A 1 176 ? 0.537 6.638 2.027 1.00 85.94 176 ALA A 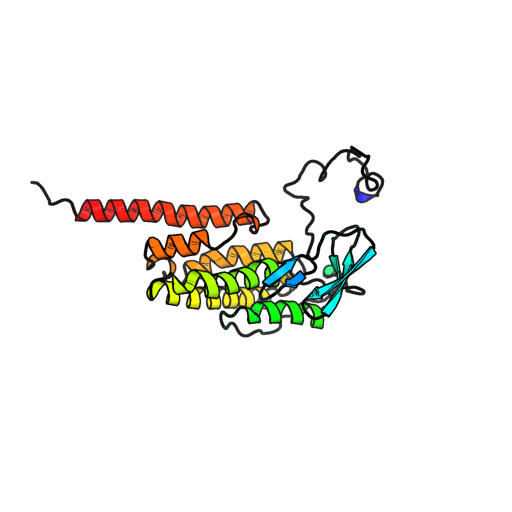C 1
ATOM 1389 O O . ALA A 1 176 ? -0.514 6.710 2.665 1.00 85.94 176 ALA A O 1
ATOM 1390 N N . PHE A 1 177 ? 1.721 6.682 2.644 1.00 79.75 177 PHE A N 1
ATOM 1391 C CA . PHE A 1 177 ? 1.838 6.800 4.100 1.00 79.75 177 PHE A CA 1
ATOM 1392 C C . PHE A 1 177 ? 1.308 8.134 4.641 1.00 79.75 177 PHE A C 1
ATOM 1394 O O . PHE A 1 177 ? 0.590 8.146 5.644 1.00 79.75 177 PHE A O 1
ATOM 1401 N N . GLU A 1 178 ? 1.567 9.250 3.954 1.00 78.75 178 GLU A N 1
ATOM 1402 C CA . GLU A 1 178 ? 1.044 10.564 4.348 1.00 78.75 178 GLU A CA 1
ATOM 1403 C C . GLU A 1 178 ? -0.494 10.609 4.356 1.00 78.75 178 GLU A C 1
ATOM 1405 O O . GLU A 1 178 ? -1.073 11.289 5.207 1.00 78.75 178 GLU A O 1
ATOM 1410 N N . SER A 1 179 ? -1.160 9.823 3.501 1.00 80.44 179 SER A N 1
ATOM 1411 C CA . SER A 1 179 ? -2.628 9.715 3.463 1.00 80.44 179 SER A CA 1
ATOM 1412 C C . SER A 1 179 ? -3.252 9.047 4.702 1.00 80.44 179 SER A C 1
ATOM 1414 O O . SER A 1 179 ? -4.433 9.252 4.990 1.00 80.44 179 SER A O 1
ATOM 1416 N N . HIS A 1 180 ? -2.476 8.305 5.503 1.00 80.38 180 HIS A N 1
ATOM 1417 C CA . HIS A 1 180 ? -3.024 7.567 6.647 1.00 80.38 180 HIS A CA 1
ATOM 1418 C C . HIS A 1 180 ? -3.523 8.490 7.758 1.00 80.38 180 HIS A C 1
ATOM 1420 O O . HIS A 1 180 ? -4.571 8.251 8.353 1.00 80.38 180 HIS A O 1
ATOM 1426 N N . ILE A 1 181 ? -2.798 9.577 8.037 1.00 75.75 181 ILE A N 1
ATOM 1427 C CA . ILE A 1 181 ? -3.176 10.534 9.085 1.00 75.75 181 ILE A CA 1
ATOM 1428 C C . ILE A 1 181 ? -4.555 11.163 8.805 1.00 75.75 181 ILE A C 1
ATOM 1430 O O . ILE A 1 181 ? -5.422 11.092 9.688 1.00 75.75 181 ILE A O 1
ATOM 1434 N N . PRO A 1 182 ? -4.810 11.770 7.626 1.00 78.12 182 PRO A N 1
ATOM 1435 C CA . PRO A 1 182 ? -6.135 12.291 7.310 1.00 78.12 182 PRO A CA 1
ATOM 1436 C C . PRO A 1 182 ? -7.201 11.188 7.254 1.00 78.12 182 PRO A C 1
ATOM 1438 O O . PRO A 1 182 ? -8.296 11.413 7.767 1.00 78.12 182 PRO A O 1
ATOM 1441 N N . ALA A 1 183 ? -6.892 9.982 6.759 1.00 80.38 183 ALA A N 1
ATOM 1442 C CA . ALA A 1 183 ? -7.857 8.878 6.742 1.00 80.38 183 ALA A CA 1
ATOM 1443 C C . ALA A 1 183 ? -8.300 8.437 8.148 1.00 80.38 183 ALA A C 1
ATOM 1445 O O . ALA A 1 183 ? -9.479 8.170 8.386 1.00 80.38 183 ALA A O 1
ATOM 1446 N N . TYR A 1 184 ? -7.374 8.401 9.110 1.00 74.75 184 TYR A N 1
ATOM 1447 C CA . TYR A 1 184 ? -7.671 8.018 10.494 1.00 74.75 184 TYR A CA 1
ATOM 1448 C C . TYR A 1 184 ? -8.455 9.102 11.239 1.00 74.75 184 TYR A C 1
ATOM 1450 O O . TYR A 1 184 ? -9.275 8.806 12.112 1.00 74.75 184 TYR A O 1
ATOM 1458 N N . THR A 1 185 ? -8.204 10.371 10.913 1.00 71.38 185 THR A N 1
ATOM 1459 C CA . THR A 1 185 ? -8.756 11.523 11.644 1.00 71.38 185 THR A CA 1
ATOM 1460 C C . THR A 1 185 ? -10.000 12.132 11.002 1.00 71.38 185 THR A C 1
ATOM 1462 O O . THR A 1 185 ? -10.669 12.942 11.654 1.00 71.38 185 THR A O 1
ATOM 1465 N N . LYS A 1 186 ? -10.363 11.726 9.774 1.00 78.88 186 LYS A N 1
ATOM 1466 C CA . LYS A 1 186 ? -11.575 12.187 9.084 1.00 78.88 186 LYS A CA 1
ATOM 1467 C C . LYS A 1 186 ? -12.781 12.095 10.007 1.00 78.88 186 LYS A C 1
ATOM 1469 O O . LYS A 1 186 ? -12.981 11.081 10.658 1.00 78.88 186 LYS A O 1
ATOM 1474 N N . GLY A 1 187 ? -13.566 13.168 10.109 1.00 63.03 187 GLY A N 1
ATOM 1475 C CA . GLY A 1 187 ? -14.812 13.179 10.885 1.00 63.03 187 GLY A CA 1
ATOM 1476 C C . GLY A 1 187 ? -14.671 12.766 12.356 1.00 63.03 187 GLY A C 1
ATOM 1477 O O . GLY A 1 187 ? -15.632 12.256 12.927 1.00 63.03 187 GLY A O 1
ATOM 1478 N N . SER A 1 188 ? -13.494 12.950 12.964 1.00 64.88 188 SER A N 1
ATOM 1479 C CA . SER A 1 188 ? -13.198 12.525 14.339 1.00 64.88 188 SER A CA 1
ATOM 1480 C C . SER A 1 188 ? -13.245 11.010 14.574 1.00 64.88 188 SER A C 1
ATOM 1482 O O . SER A 1 188 ? -13.385 10.565 15.714 1.00 64.88 188 SER A O 1
ATOM 1484 N N . LEU A 1 189 ? -13.105 10.215 13.510 1.00 66.62 189 LEU A N 1
ATOM 1485 C CA . LEU A 1 189 ? -13.251 8.763 13.530 1.00 66.62 189 LEU A CA 1
ATOM 1486 C C . LEU A 1 189 ? -12.361 8.104 14.597 1.00 66.62 189 LEU A C 1
ATOM 1488 O O . LEU A 1 189 ? -12.879 7.391 15.457 1.00 66.62 189 LEU A O 1
ATOM 1492 N N . LEU A 1 190 ? -11.057 8.401 14.624 1.00 68.12 190 LEU A N 1
ATOM 1493 C CA . LEU A 1 190 ? -10.143 7.842 15.632 1.00 68.12 190 LEU A CA 1
ATOM 1494 C C . LEU A 1 190 ? -10.485 8.262 17.076 1.00 68.12 190 LEU A C 1
ATOM 1496 O O . LEU A 1 190 ? -10.193 7.537 18.030 1.00 68.12 190 LEU A O 1
ATOM 1500 N N . TYR A 1 191 ? -11.097 9.434 17.266 1.00 67.38 191 TYR A N 1
ATOM 1501 C CA . TYR A 1 191 ? -11.360 9.985 18.599 1.00 67.38 191 TYR A CA 1
ATOM 1502 C C . TYR A 1 191 ? -12.520 9.285 19.315 1.00 67.38 191 TYR A C 1
ATOM 1504 O O . TYR A 1 191 ? -12.538 9.265 20.544 1.00 67.38 191 TYR A O 1
ATOM 1512 N N . ASN A 1 192 ? -13.431 8.662 18.565 1.00 74.00 192 ASN A N 1
ATOM 1513 C CA . ASN A 1 192 ? -14.603 7.967 19.104 1.00 74.00 192 ASN A CA 1
ATOM 1514 C C . ASN A 1 192 ? -14.337 6.499 19.477 1.00 74.00 192 ASN A C 1
ATOM 1516 O O . ASN A 1 192 ? -15.240 5.815 19.956 1.00 74.00 192 ASN A O 1
ATOM 1520 N N . LEU A 1 193 ? -13.115 6.008 19.260 1.00 80.31 193 LEU A N 1
ATOM 1521 C CA . LEU A 1 193 ? -12.740 4.628 19.551 1.00 80.31 193 LEU A CA 1
ATOM 1522 C C . LEU A 1 193 ? -12.460 4.390 21.034 1.00 80.31 193 LEU A C 1
ATOM 1524 O O . LEU A 1 193 ? -11.888 5.245 21.725 1.00 80.31 193 LEU A O 1
ATOM 1528 N N . THR A 1 194 ? -12.783 3.181 21.495 1.00 85.00 194 THR A N 1
ATOM 1529 C CA . THR A 1 194 ? -12.379 2.717 22.825 1.00 85.00 194 THR A CA 1
ATOM 1530 C C . THR A 1 194 ? -10.860 2.530 22.902 1.00 85.00 194 THR A C 1
ATOM 1532 O O . THR A 1 194 ? -10.182 2.371 21.885 1.00 85.00 194 THR A O 1
ATOM 1535 N N . ASP A 1 195 ? -10.299 2.532 24.114 1.00 79.56 195 ASP A N 1
ATOM 1536 C CA . ASP A 1 195 ? -8.865 2.268 24.301 1.00 79.56 195 ASP A CA 1
ATOM 1537 C C . ASP A 1 195 ? -8.475 0.859 23.808 1.00 79.56 195 ASP A C 1
ATOM 1539 O O . ASP A 1 195 ? -7.381 0.683 23.274 1.00 79.56 195 ASP A O 1
ATOM 1543 N N . GLY A 1 196 ? -9.381 -0.122 23.936 1.00 77.94 196 GLY A N 1
ATOM 1544 C CA . GLY A 1 196 ? -9.193 -1.480 23.418 1.00 77.94 196 GLY A CA 1
ATOM 1545 C C . GLY A 1 196 ? -9.146 -1.525 21.890 1.00 77.94 196 GLY A C 1
ATOM 1546 O O . GLY A 1 196 ? -8.230 -2.121 21.329 1.00 77.94 196 GLY A O 1
ATOM 1547 N N . ASP A 1 197 ? -10.059 -0.817 21.215 1.00 82.81 197 ASP A N 1
ATOM 1548 C CA . ASP A 1 197 ? -10.058 -0.714 19.749 1.00 82.81 197 ASP A CA 1
ATOM 1549 C C . ASP A 1 197 ? -8.760 -0.076 19.239 1.00 82.81 197 ASP A C 1
ATOM 1551 O O . ASP A 1 197 ? -8.121 -0.605 18.333 1.00 82.81 197 ASP A O 1
ATOM 1555 N N . LYS A 1 198 ? -8.324 1.030 19.860 1.00 79.56 198 LYS A N 1
ATOM 1556 C CA . LYS A 1 198 ? -7.070 1.715 19.497 1.00 79.56 198 LYS A CA 1
ATOM 1557 C C . LYS A 1 198 ? -5.855 0.802 19.648 1.00 79.56 198 LYS A C 1
ATOM 1559 O O . LYS A 1 198 ? -4.960 0.851 18.810 1.00 79.56 198 LYS A O 1
ATOM 1564 N N . MET A 1 199 ? -5.820 -0.019 20.700 1.00 74.75 199 MET A N 1
ATOM 1565 C CA . MET A 1 199 ? -4.741 -0.982 20.921 1.00 74.75 199 MET A CA 1
ATOM 1566 C C . MET A 1 199 ? -4.743 -2.079 19.853 1.00 74.75 199 MET A C 1
ATOM 1568 O O . MET A 1 199 ? -3.704 -2.322 19.248 1.00 74.75 199 MET A O 1
ATOM 1572 N N . ASN A 1 200 ? -5.899 -2.688 19.571 1.00 73.38 200 ASN A N 1
ATOM 1573 C CA . ASN A 1 200 ? -6.023 -3.718 18.535 1.00 73.38 200 ASN A CA 1
ATOM 1574 C C . ASN A 1 200 ? -5.621 -3.173 17.155 1.00 73.38 200 ASN A C 1
ATOM 1576 O O . ASN A 1 200 ? -4.843 -3.805 16.445 1.00 73.38 200 ASN A O 1
ATOM 1580 N N . ILE A 1 201 ? -6.067 -1.962 16.807 1.00 78.62 201 ILE A N 1
ATOM 1581 C CA . ILE A 1 201 ? -5.698 -1.293 15.551 1.00 78.62 201 ILE A CA 1
ATOM 1582 C C . ILE A 1 201 ? -4.196 -0.986 15.503 1.00 78.62 201 ILE A C 1
ATOM 1584 O O . ILE A 1 201 ? -3.542 -1.292 14.512 1.00 78.62 201 ILE A O 1
ATOM 1588 N N . GLY A 1 202 ? -3.631 -0.408 16.566 1.00 71.06 202 GLY A N 1
ATOM 1589 C CA . GLY A 1 202 ? -2.223 -0.003 16.609 1.00 71.06 202 GLY A CA 1
ATOM 1590 C C . GLY A 1 202 ? -1.223 -1.164 16.629 1.00 71.06 202 GLY A C 1
ATOM 1591 O O . GLY A 1 202 ? -0.075 -0.969 16.242 1.00 71.06 202 GLY A O 1
ATOM 1592 N N . LEU A 1 203 ? -1.647 -2.355 17.065 1.00 70.50 203 LEU A N 1
ATOM 1593 C CA . LEU A 1 203 ? -0.828 -3.573 17.089 1.00 70.50 203 LEU A CA 1
ATOM 1594 C C . LEU A 1 203 ? -0.997 -4.453 15.842 1.00 70.50 203 LEU A C 1
ATOM 1596 O O . LEU A 1 203 ? -0.302 -5.458 15.724 1.00 70.50 203 LEU A O 1
ATOM 1600 N N . THR A 1 204 ? -1.915 -4.105 14.933 1.00 75.19 204 THR A N 1
ATOM 1601 C CA . THR A 1 204 ? -2.139 -4.887 13.708 1.00 75.19 204 THR A CA 1
ATOM 1602 C C . THR A 1 204 ? -0.991 -4.732 12.704 1.00 75.19 204 THR A C 1
ATOM 1604 O O . THR A 1 204 ? -0.606 -5.739 12.121 1.00 75.19 204 THR A O 1
ATOM 1607 N N . PRO A 1 205 ? -0.407 -3.539 12.465 1.00 72.50 205 PRO A N 1
ATOM 1608 C CA . PRO A 1 205 ? 0.700 -3.432 11.526 1.00 72.50 205 PRO A CA 1
ATOM 1609 C C . PRO A 1 205 ? 2.027 -3.972 12.066 1.00 72.50 205 PRO A C 1
ATOM 1611 O O . PRO A 1 205 ? 2.423 -3.662 13.192 1.00 72.50 205 PRO A O 1
ATOM 1614 N N . ASP A 1 206 ? 2.780 -4.691 11.234 1.00 69.69 206 ASP A N 1
ATOM 1615 C CA . ASP A 1 206 ? 4.181 -4.990 11.510 1.00 69.69 206 ASP A CA 1
ATOM 1616 C C . ASP A 1 206 ? 5.003 -3.729 11.230 1.00 69.69 206 ASP A C 1
ATOM 1618 O O . ASP A 1 206 ? 5.244 -3.345 10.087 1.00 69.69 206 ASP A O 1
ATOM 1622 N N . PHE A 1 207 ? 5.497 -3.080 12.286 1.00 62.91 207 PHE A N 1
ATOM 1623 C CA . PHE A 1 207 ? 6.285 -1.845 12.161 1.00 62.91 207 PHE A CA 1
ATOM 1624 C C . PHE A 1 207 ? 7.560 -1.990 11.308 1.00 62.91 207 PHE A C 1
ATOM 1626 O O . PHE A 1 207 ? 8.145 -0.983 10.915 1.00 62.91 207 PHE A O 1
ATOM 1633 N N . LYS A 1 208 ? 7.999 -3.222 11.023 1.00 63.28 208 LYS A N 1
ATOM 1634 C CA . LYS A 1 208 ? 9.119 -3.516 10.116 1.00 63.28 208 LYS A CA 1
ATOM 1635 C C . LYS A 1 208 ? 8.782 -3.243 8.647 1.00 63.28 208 LYS A C 1
ATOM 1637 O O . LYS A 1 208 ? 9.695 -2.956 7.883 1.00 63.28 208 LYS A O 1
ATOM 1642 N N . ASP A 1 209 ? 7.500 -3.261 8.286 1.00 62.66 209 ASP A N 1
ATOM 1643 C CA . ASP A 1 209 ? 7.026 -2.991 6.922 1.00 62.66 209 ASP A CA 1
ATOM 1644 C C . ASP A 1 209 ? 6.855 -1.493 6.644 1.00 62.66 209 ASP A C 1
ATOM 1646 O O . ASP A 1 209 ? 6.523 -1.059 5.541 1.00 62.66 209 ASP A O 1
ATOM 1650 N N . LEU A 1 210 ? 7.109 -0.660 7.650 1.00 59.94 210 LEU A N 1
ATOM 1651 C CA . LEU A 1 210 ? 7.273 0.774 7.490 1.00 59.94 210 LEU A CA 1
ATOM 1652 C C . LEU A 1 210 ? 8.703 1.002 6.988 1.00 59.94 210 LEU A C 1
ATOM 1654 O O . LEU A 1 210 ? 9.564 1.448 7.741 1.00 59.94 210 LEU A O 1
ATOM 1658 N N . PHE A 1 211 ? 8.967 0.626 5.733 1.00 51.00 211 PHE A N 1
ATOM 1659 C CA . PHE A 1 211 ? 10.294 0.502 5.102 1.00 51.00 211 PHE A CA 1
ATOM 1660 C C . PHE A 1 211 ? 11.116 1.810 4.989 1.00 51.00 211 PHE A C 1
ATOM 1662 O O . PHE A 1 211 ? 12.047 1.904 4.198 1.00 51.00 211 PHE A O 1
ATOM 1669 N N . SER A 1 212 ? 10.838 2.839 5.794 1.00 55.16 212 SER A N 1
ATOM 1670 C CA . SER A 1 212 ? 11.689 4.024 5.903 1.00 55.16 212 SER A CA 1
ATOM 1671 C C . SER A 1 212 ? 11.672 4.632 7.313 1.00 55.16 212 SER A C 1
ATOM 1673 O O . SER A 1 212 ? 10.668 4.542 8.028 1.00 55.16 212 SER A O 1
ATOM 1675 N N . PRO A 1 213 ? 12.726 5.371 7.716 1.00 53.25 213 PRO A N 1
ATOM 1676 C CA . PRO A 1 213 ? 12.695 6.191 8.928 1.00 53.25 213 PRO A CA 1
ATOM 1677 C C . PRO A 1 213 ? 11.524 7.181 8.949 1.00 53.25 213 PRO A C 1
ATOM 1679 O O . PRO A 1 213 ? 11.095 7.597 10.023 1.00 53.25 213 PRO A O 1
ATOM 1682 N N . LEU A 1 214 ? 11.016 7.584 7.777 1.00 55.00 214 LEU A N 1
ATOM 1683 C CA . LEU A 1 214 ? 9.839 8.437 7.649 1.00 55.00 214 LEU A CA 1
ATOM 1684 C C . LEU A 1 214 ? 8.551 7.667 7.975 1.00 55.00 214 LEU A C 1
ATOM 1686 O O . LEU A 1 214 ? 7.761 8.167 8.772 1.00 55.00 214 LEU A O 1
ATOM 1690 N N . GLY A 1 215 ? 8.382 6.452 7.445 1.00 56.97 215 GLY A N 1
ATOM 1691 C CA . GLY A 1 215 ? 7.262 5.559 7.766 1.00 56.97 215 GLY A CA 1
ATOM 1692 C C . GLY A 1 215 ? 7.229 5.202 9.252 1.00 56.97 215 GLY A C 1
ATOM 1693 O O . GLY A 1 215 ? 6.200 5.354 9.909 1.00 56.97 215 GLY A O 1
ATOM 1694 N N . VAL A 1 216 ? 8.389 4.869 9.830 1.00 55.72 216 VAL A N 1
ATOM 1695 C CA . VAL A 1 216 ? 8.535 4.647 11.278 1.00 55.72 216 VAL A CA 1
ATOM 1696 C C . VAL A 1 216 ? 8.213 5.918 12.069 1.00 55.72 216 VAL A C 1
ATOM 1698 O O . VAL A 1 216 ? 7.458 5.859 13.035 1.00 55.72 216 VAL A O 1
ATOM 1701 N N . LYS A 1 217 ? 8.712 7.098 11.666 1.00 60.34 217 LYS A N 1
ATOM 1702 C CA . LYS A 1 217 ? 8.377 8.374 12.331 1.00 60.34 217 LYS A CA 1
ATOM 1703 C C . LYS A 1 217 ? 6.886 8.700 12.258 1.00 60.34 217 LYS A C 1
ATOM 1705 O O . LYS A 1 217 ? 6.353 9.249 13.219 1.00 60.34 217 LYS A O 1
ATOM 1710 N N . GLN A 1 218 ? 6.215 8.413 11.146 1.00 52.94 218 GLN A N 1
ATOM 1711 C CA . GLN A 1 218 ? 4.778 8.652 11.001 1.00 52.94 218 GLN A CA 1
ATOM 1712 C C . GLN A 1 218 ? 3.961 7.684 11.859 1.00 52.94 218 GLN A C 1
ATOM 1714 O O . GLN A 1 218 ? 3.086 8.132 12.598 1.00 52.94 218 GLN A O 1
ATOM 1719 N N . ALA A 1 219 ? 4.305 6.396 11.871 1.00 56.53 219 ALA A N 1
ATOM 1720 C CA . ALA A 1 219 ? 3.667 5.434 12.762 1.00 56.53 219 ALA A CA 1
ATOM 1721 C C . ALA A 1 219 ? 3.904 5.774 14.242 1.00 56.53 219 ALA A C 1
ATOM 1723 O O . ALA A 1 219 ? 2.962 5.780 15.031 1.00 56.53 219 ALA A O 1
ATOM 1724 N N . LEU A 1 220 ? 5.125 6.179 14.614 1.00 55.53 220 LEU A N 1
ATOM 1725 C CA . LEU A 1 220 ? 5.434 6.668 15.961 1.00 55.53 220 LEU A CA 1
ATOM 1726 C C . LEU A 1 220 ? 4.656 7.940 16.315 1.00 55.53 220 LEU A C 1
ATOM 1728 O O . LEU A 1 220 ? 4.239 8.080 17.459 1.00 55.53 220 LEU A O 1
ATOM 1732 N N . LYS A 1 221 ? 4.409 8.854 15.366 1.00 62.78 221 LYS A N 1
ATOM 1733 C CA . LYS A 1 221 ? 3.534 10.018 15.590 1.00 62.78 221 LYS A CA 1
ATOM 1734 C C . LYS A 1 221 ? 2.089 9.605 15.844 1.00 62.78 221 LYS A C 1
ATOM 1736 O O . LYS A 1 221 ? 1.444 10.205 16.694 1.00 62.78 221 LYS A O 1
ATOM 1741 N N . ILE A 1 222 ? 1.573 8.605 15.132 1.00 59.38 222 ILE A N 1
ATOM 1742 C CA . ILE A 1 222 ? 0.213 8.091 15.348 1.00 59.38 222 ILE A CA 1
ATOM 1743 C C . ILE A 1 222 ? 0.109 7.454 16.740 1.00 59.38 222 ILE A C 1
ATOM 1745 O O . ILE A 1 222 ? -0.804 7.788 17.494 1.00 59.38 222 ILE A O 1
ATOM 1749 N N . VAL A 1 223 ? 1.094 6.639 17.128 1.00 57.53 223 VAL A N 1
ATOM 1750 C CA . VAL A 1 223 ? 1.190 6.049 18.474 1.00 57.53 223 VAL A CA 1
ATOM 1751 C C . VAL A 1 223 ? 1.338 7.125 19.563 1.00 57.53 223 VAL A C 1
ATOM 1753 O O . VAL A 1 223 ? 0.646 7.068 20.577 1.00 57.53 223 VAL A O 1
ATOM 1756 N N . ASP A 1 224 ? 2.178 8.144 19.361 1.00 57.44 224 ASP A N 1
ATOM 1757 C CA . ASP A 1 224 ? 2.346 9.278 20.284 1.00 57.44 224 ASP A CA 1
ATOM 1758 C C . ASP A 1 224 ? 1.060 10.114 20.411 1.00 57.44 224 ASP A C 1
ATOM 1760 O O . ASP A 1 224 ? 0.658 10.469 21.522 1.00 57.44 224 ASP A O 1
ATOM 1764 N N . MET A 1 225 ? 0.356 10.368 19.299 1.00 59.59 225 MET A N 1
ATOM 1765 C CA . MET A 1 225 ? -0.961 11.017 19.304 1.00 59.59 225 MET A CA 1
ATOM 1766 C C . MET A 1 225 ? -1.986 10.202 20.105 1.00 59.59 225 MET A C 1
ATOM 1768 O O . MET A 1 225 ? -2.721 10.773 20.914 1.00 59.59 225 MET A O 1
ATOM 1772 N N . MET A 1 226 ? -2.005 8.874 19.946 1.00 54.50 226 MET A N 1
ATOM 1773 C CA . MET A 1 226 ? -2.858 7.978 20.738 1.00 54.50 226 MET A CA 1
ATOM 1774 C C . MET A 1 226 ? -2.478 7.997 22.234 1.00 54.50 226 MET A C 1
ATOM 1776 O O . MET A 1 226 ? -3.357 8.070 23.097 1.00 54.50 226 MET A O 1
ATOM 1780 N N . GLY A 1 227 ? -1.180 7.992 22.558 1.00 57.16 227 GLY A N 1
ATOM 1781 C CA . GLY A 1 227 ? -0.658 7.985 23.930 1.00 57.16 227 GLY A CA 1
ATOM 1782 C C . GLY A 1 227 ? -0.921 9.281 24.706 1.00 57.16 227 GLY A C 1
ATOM 1783 O O . GLY A 1 227 ? -1.453 9.240 25.820 1.00 57.16 227 GLY A O 1
ATOM 1784 N N . LYS A 1 228 ? -0.622 10.443 24.108 1.00 58.44 228 LYS A N 1
ATOM 1785 C CA . LYS A 1 228 ? -0.896 11.770 24.699 1.00 58.44 228 LYS A CA 1
ATOM 1786 C C . LYS A 1 228 ? -2.381 11.961 25.000 1.00 58.44 228 LYS A C 1
ATOM 1788 O O . LYS A 1 228 ? -2.740 12.507 26.045 1.00 58.44 228 LYS A O 1
ATOM 1793 N N . TYR A 1 229 ? -3.250 11.460 24.123 1.00 55.59 229 TYR A N 1
ATOM 1794 C CA . TYR A 1 229 ? -4.692 11.525 24.322 1.00 55.59 229 TYR A CA 1
ATOM 1795 C C . TYR A 1 229 ? -5.171 10.639 25.479 1.00 55.59 229 TYR A C 1
ATOM 1797 O O . TYR A 1 229 ? -5.941 11.106 26.319 1.00 55.59 229 TYR A O 1
ATOM 1805 N N . ASN A 1 230 ? -4.690 9.396 25.585 1.00 55.25 230 ASN A N 1
ATOM 1806 C CA . ASN A 1 230 ? -5.051 8.513 26.700 1.00 55.25 230 ASN A CA 1
ATOM 1807 C C . ASN A 1 230 ? -4.642 9.111 28.057 1.00 55.25 230 ASN A C 1
ATOM 1809 O O . ASN A 1 230 ? -5.389 8.996 29.031 1.00 55.25 230 ASN A O 1
ATOM 1813 N N . GLY A 1 231 ? -3.507 9.818 28.111 1.00 57.94 231 GLY A N 1
ATOM 1814 C CA . GLY A 1 231 ? -3.106 10.609 29.277 1.00 57.94 231 GLY A CA 1
ATOM 1815 C C . GLY A 1 231 ? -4.092 11.739 29.600 1.00 57.94 231 GLY A C 1
ATOM 1816 O O . GLY A 1 231 ? -4.546 11.860 30.740 1.00 57.94 231 GLY A O 1
ATOM 1817 N N . ALA A 1 232 ? -4.490 12.527 28.597 1.00 54.62 232 ALA A N 1
ATOM 1818 C CA . ALA A 1 232 ? -5.431 13.637 28.765 1.00 54.62 232 ALA A CA 1
ATOM 1819 C C . ALA A 1 232 ? -6.858 13.180 29.140 1.00 54.62 232 ALA A C 1
ATOM 1821 O O . ALA A 1 232 ? -7.512 13.810 29.975 1.00 54.62 232 ALA A O 1
ATOM 1822 N N . ARG A 1 233 ? -7.346 12.068 28.571 1.00 51.34 233 ARG A N 1
ATOM 1823 C CA . ARG A 1 233 ? -8.658 11.476 28.888 1.00 51.34 233 ARG A CA 1
ATOM 1824 C C . ARG A 1 233 ? -8.700 10.968 30.328 1.00 51.34 233 ARG A C 1
ATOM 1826 O O . ARG A 1 233 ? -9.586 11.375 31.076 1.00 51.34 233 ARG A O 1
ATOM 1833 N N . LYS A 1 234 ? -7.703 10.174 30.746 1.00 58.09 234 LYS A N 1
ATOM 1834 C CA . LYS A 1 234 ? -7.586 9.679 32.130 1.00 58.09 234 LYS A CA 1
ATOM 1835 C C . LYS A 1 234 ? -7.487 10.821 33.140 1.00 58.09 234 LYS A C 1
ATOM 1837 O O . LYS A 1 234 ? -8.138 10.768 34.178 1.00 58.09 234 LYS A O 1
ATOM 1842 N N . TYR A 1 235 ? -6.737 11.879 32.823 1.00 53.78 235 TYR A N 1
ATOM 1843 C CA . TYR A 1 235 ? -6.664 13.078 33.660 1.00 53.78 235 TYR A CA 1
ATOM 1844 C C . TYR A 1 235 ? -8.032 13.763 33.817 1.00 53.78 235 TYR A C 1
ATOM 1846 O O . TYR A 1 235 ? -8.435 14.112 34.928 1.00 53.78 235 TYR A O 1
ATOM 1854 N N . ASN A 1 236 ? -8.778 13.924 32.722 1.00 53.06 236 ASN A N 1
ATOM 1855 C CA . ASN A 1 236 ? -10.095 14.561 32.742 1.00 53.06 236 ASN A CA 1
ATOM 1856 C C . ASN A 1 236 ? -11.166 13.711 33.441 1.00 53.06 236 ASN A C 1
ATOM 1858 O O . ASN A 1 236 ? -12.004 14.262 34.154 1.00 53.06 236 ASN A O 1
ATOM 1862 N N . GLU A 1 237 ? -11.134 12.388 33.287 1.00 56.34 237 GLU A N 1
ATOM 1863 C CA . GLU A 1 237 ? -12.017 11.464 34.009 1.00 56.34 237 GLU A CA 1
ATOM 1864 C C . GLU A 1 237 ? -11.697 11.434 35.505 1.00 56.34 237 GLU A C 1
ATOM 1866 O O . GLU A 1 237 ? -12.603 11.586 36.320 1.00 56.34 237 GLU A O 1
ATOM 1871 N N . ALA A 1 238 ? -10.415 11.383 35.881 1.00 56.12 238 ALA A N 1
ATOM 1872 C CA . ALA A 1 238 ? -9.983 11.502 37.275 1.00 56.12 238 ALA A CA 1
ATOM 1873 C C . ALA A 1 238 ? -10.340 12.868 37.892 1.00 56.12 238 ALA A C 1
ATOM 1875 O O . ALA A 1 238 ? -10.574 12.976 39.094 1.00 56.12 238 ALA A O 1
ATOM 1876 N N . ARG A 1 239 ? -10.406 13.939 37.090 1.00 58.28 239 ARG A N 1
ATOM 1877 C CA . ARG A 1 239 ? -10.883 15.255 37.544 1.00 58.28 239 ARG A CA 1
ATOM 1878 C C . ARG A 1 239 ? -12.397 15.283 37.765 1.00 58.28 239 ARG A C 1
ATOM 1880 O O . ARG A 1 239 ? -12.833 15.922 38.710 1.00 58.28 239 ARG A O 1
ATOM 1887 N N . LYS A 1 240 ? -13.182 14.601 36.925 1.00 55.69 240 LYS A N 1
ATOM 1888 C CA . LYS A 1 240 ? -14.646 14.487 37.077 1.00 55.69 240 LYS A CA 1
ATOM 1889 C C . LYS A 1 240 ? -15.061 13.530 38.200 1.00 55.69 240 LYS A C 1
ATOM 1891 O O . LYS A 1 240 ? -16.127 13.713 38.770 1.00 55.69 240 LYS A O 1
ATOM 1896 N N . ALA A 1 241 ? -14.234 12.530 38.503 1.00 54.47 241 ALA A N 1
ATOM 1897 C CA . ALA A 1 241 ? -14.482 11.536 39.548 1.00 54.47 241 ALA A CA 1
ATOM 1898 C C . ALA A 1 241 ? -14.058 11.988 40.958 1.00 54.47 241 ALA A C 1
ATOM 1900 O O . ALA A 1 241 ? -14.355 11.294 41.927 1.00 54.47 241 ALA A O 1
ATOM 1901 N N . ARG A 1 242 ? -13.373 13.133 41.096 1.00 50.97 242 ARG A N 1
ATOM 1902 C CA . ARG A 1 242 ? -13.109 13.745 42.404 1.00 50.97 242 ARG A CA 1
ATOM 1903 C C . ARG A 1 242 ? -14.364 14.499 42.858 1.00 50.97 242 ARG A C 1
ATOM 1905 O O . ARG A 1 242 ? -14.738 15.455 42.175 1.00 50.97 242 ARG A O 1
ATOM 1912 N N . PRO A 1 243 ? -15.018 14.109 43.969 1.00 47.91 243 PRO A N 1
ATOM 1913 C CA . PRO A 1 243 ? -16.037 14.953 44.574 1.00 47.91 243 PRO A CA 1
ATOM 1914 C C . PRO A 1 243 ? -15.385 16.289 44.936 1.00 47.91 243 PRO A C 1
ATOM 1916 O O . PRO A 1 243 ? -14.229 16.319 45.359 1.00 47.91 243 PRO A O 1
ATOM 1919 N N . PHE A 1 244 ? -16.101 17.394 44.741 1.00 48.03 244 PHE A N 1
ATOM 192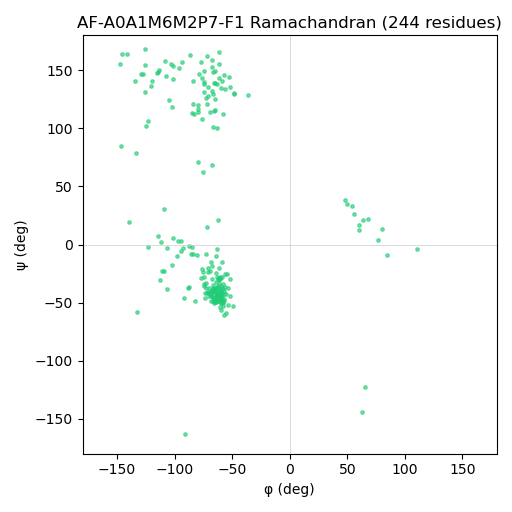0 C CA . PHE A 1 244 ? -15.682 18.674 45.303 1.00 48.03 244 PHE A CA 1
ATOM 1921 C C . PHE A 1 244 ? -15.710 18.546 46.829 1.00 48.03 244 PHE A C 1
ATOM 1923 O O . PHE A 1 244 ? -16.779 18.598 47.433 1.00 48.03 244 PHE A O 1
ATOM 1930 N N . GLU A 1 245 ? -14.547 18.332 47.436 1.00 43.88 245 GLU A N 1
ATOM 1931 C CA . GLU A 1 245 ? -14.346 18.578 48.859 1.00 43.88 245 GLU A CA 1
ATOM 1932 C C . GLU A 1 245 ? -14.130 20.087 49.019 1.00 43.88 245 GLU A C 1
ATOM 1934 O O . GLU A 1 245 ? -13.186 20.649 48.455 1.00 43.88 245 GLU A O 1
ATOM 1939 N N . TRP A 1 246 ? -15.085 20.735 49.689 1.00 50.88 246 TRP A N 1
ATOM 1940 C CA . TRP A 1 246 ? -14.992 22.115 50.164 1.00 50.88 246 TRP A CA 1
ATOM 1941 C C . TRP A 1 246 ? -14.321 22.134 51.532 1.00 50.88 246 TRP A C 1
ATOM 1943 O O . TRP A 1 246 ? -14.680 21.258 52.355 1.00 50.88 246 TRP A O 1
#

pLDDT: mean 76.59, std 18.83, range [31.22, 98.0]

Foldseek 3Di:
DDFQPCCPDPVNVPADSPDDQSVCCAPSPAQQQFFWADDPQAIDGDDADDAQDWDQGPPRFIWGQHPRRGIKTDPADQLVPDDFDADDDQQQLALVSLVCQQVVCCVPRVIRWACCSRLPLNRLSCLCVPPQLVQFDPLLVVLSRQLSSQLVVQLSVCCNVPVSCGSPNVSVLLSSLVSNVCSNCPPPSVVPGDPSSLVSSLPSDDLVSLVHPSSNVSSVVSVVVSVVVVVVVVVVVVVVPDDPDD

Sequence (246 aa):
MSVDPLADIPKQIGYSPYSAFANNPIMYVDPDGRCFQKVGEEYVPCDQADVGSTTTGAFGHDWTMSESNGWQLTNGADPSTVDANYTEQTPDGSAAYYENRYAEHIDKYNTRPPDYYLGYGHKYNVRFNNETKGNLSEAGKKWLDQTSVELQVLMETGLRDNPSIELDNGTFQKFAFESHIPAYTKGSLLYNLTDGDKMNIGLTPDFKDLFSPLGVKQALKIVDMMGKYNGARKYNEARKARPFEW

Organism: NCBI:txid797419